Protein AF-A0A3Y7P8K8-F1 (afdb_monomer_lite)

Structure (mmCIF, N/CA/C/O backbone):
data_AF-A0A3Y7P8K8-F1
#
_entry.id   AF-A0A3Y7P8K8-F1
#
loop_
_atom_site.group_PDB
_atom_site.id
_atom_site.type_symbol
_atom_site.label_atom_id
_atom_site.label_alt_id
_atom_site.label_comp_id
_atom_site.label_asym_id
_atom_site.label_entity_id
_atom_site.label_seq_id
_atom_site.pdbx_PDB_ins_code
_atom_site.Cartn_x
_atom_site.Cartn_y
_atom_site.Cartn_z
_atom_site.occupancy
_atom_site.B_iso_or_equiv
_atom_site.auth_seq_id
_atom_site.auth_comp_id
_atom_site.auth_asym_id
_atom_site.auth_atom_id
_atom_site.pdbx_PDB_model_num
ATOM 1 N N . MET A 1 1 ? -39.905 0.437 -1.104 1.00 35.84 1 MET A N 1
ATOM 2 C CA . MET A 1 1 ? -39.024 -0.743 -1.229 1.00 35.84 1 MET A CA 1
ATOM 3 C C . MET A 1 1 ? -37.776 -0.468 -0.415 1.00 35.84 1 MET A C 1
ATOM 5 O O . MET A 1 1 ? -37.077 0.488 -0.716 1.00 35.84 1 MET A O 1
ATOM 9 N N . SER A 1 2 ? -37.581 -1.220 0.667 1.00 34.00 2 SER A N 1
ATOM 10 C CA . SER A 1 2 ? -36.381 -1.159 1.504 1.00 34.00 2 SER A CA 1
ATOM 11 C C . SER A 1 2 ? -35.256 -1.884 0.767 1.00 34.00 2 SER A C 1
ATOM 13 O O . SER A 1 2 ? -35.428 -3.044 0.401 1.00 34.00 2 SER A O 1
ATOM 15 N N . VAL A 1 3 ? -34.148 -1.201 0.485 1.00 35.56 3 VAL A N 1
ATOM 16 C CA . VAL A 1 3 ? -32.941 -1.857 -0.028 1.00 35.56 3 VAL A CA 1
ATOM 17 C C . VAL A 1 3 ? -32.238 -2.459 1.183 1.00 35.56 3 VAL A C 1
ATOM 19 O O . VAL A 1 3 ? -31.589 -1.738 1.939 1.00 35.56 3 VAL A O 1
ATOM 22 N N . GLU A 1 4 ? -32.397 -3.766 1.396 1.00 32.62 4 GLU A N 1
ATOM 23 C CA . GLU A 1 4 ? -31.585 -4.507 2.363 1.00 32.62 4 GLU A CA 1
ATOM 24 C C . GLU A 1 4 ? -30.105 -4.333 2.000 1.00 32.62 4 GLU A C 1
ATOM 26 O O . GLU A 1 4 ? -29.610 -4.882 1.012 1.00 32.62 4 GLU A O 1
ATOM 31 N N . LYS A 1 5 ? -29.374 -3.554 2.804 1.00 34.72 5 LYS A N 1
ATOM 32 C CA . LYS A 1 5 ? -27.913 -3.585 2.784 1.00 34.72 5 LYS A CA 1
ATOM 33 C C . LYS A 1 5 ? -27.489 -4.937 3.353 1.00 34.72 5 LYS A C 1
ATOM 35 O O . LYS A 1 5 ? -27.593 -5.160 4.555 1.00 34.72 5 LYS A O 1
ATOM 40 N N . LYS A 1 6 ? -27.019 -5.844 2.493 1.00 32.03 6 LYS A N 1
ATOM 41 C CA . LYS A 1 6 ? -26.318 -7.061 2.923 1.00 32.03 6 LYS A CA 1
ATOM 42 C C . LYS A 1 6 ? -25.076 -6.660 3.721 1.00 32.03 6 LYS A C 1
ATOM 44 O O . LYS A 1 6 ? -24.114 -6.158 3.145 1.00 32.03 6 LYS A O 1
ATOM 49 N N . PHE A 1 7 ? -25.104 -6.889 5.029 1.00 31.23 7 PHE A N 1
ATOM 50 C CA . PHE A 1 7 ? -23.919 -6.842 5.877 1.00 31.23 7 PHE A CA 1
ATOM 51 C C . PHE A 1 7 ? -23.192 -8.184 5.760 1.00 31.23 7 PHE A C 1
ATOM 53 O O . PHE A 1 7 ? -23.727 -9.218 6.153 1.00 31.23 7 PHE A O 1
ATOM 60 N N . ASN A 1 8 ? -21.984 -8.179 5.197 1.00 36.00 8 ASN A N 1
ATOM 61 C CA . ASN A 1 8 ? -21.101 -9.343 5.218 1.00 36.00 8 ASN A CA 1
ATOM 62 C C . ASN A 1 8 ? -20.242 -9.259 6.484 1.00 36.00 8 ASN A C 1
ATOM 64 O O . ASN A 1 8 ? -19.290 -8.485 6.530 1.00 36.00 8 ASN A O 1
ATOM 68 N N . ILE A 1 9 ? -20.595 -10.032 7.509 1.00 40.03 9 ILE A N 1
ATOM 69 C CA . ILE A 1 9 ? -19.772 -10.204 8.711 1.00 40.03 9 ILE A CA 1
ATOM 70 C C . ILE A 1 9 ? -18.678 -11.230 8.387 1.00 40.03 9 ILE A C 1
ATOM 72 O O . ILE A 1 9 ? -18.991 -12.323 7.915 1.00 40.03 9 ILE A O 1
ATOM 76 N N . ALA A 1 10 ? -17.411 -10.898 8.633 1.00 45.41 10 ALA A N 1
ATOM 77 C CA . ALA A 1 10 ? -16.290 -11.832 8.526 1.00 45.41 10 ALA A CA 1
ATOM 78 C C . ALA A 1 10 ? -15.511 -11.867 9.854 1.00 45.41 10 ALA A C 1
ATOM 80 O O . ALA A 1 10 ? -15.383 -10.822 10.493 1.00 45.41 10 ALA A O 1
ATOM 81 N N . PRO A 1 11 ? -15.005 -13.036 10.291 1.00 46.56 11 PRO A N 1
ATOM 82 C CA . PRO A 1 11 ? -14.298 -13.156 11.562 1.00 46.56 11 PRO A CA 1
ATOM 83 C C . PRO A 1 11 ? -12.974 -12.381 11.536 1.00 46.56 11 PRO A C 1
ATOM 85 O O . PRO A 1 11 ? -12.251 -12.380 10.536 1.00 46.56 11 PRO A O 1
ATOM 88 N N . VAL A 1 12 ? -12.663 -11.727 12.651 1.00 55.62 12 VAL A N 1
ATOM 89 C CA . VAL A 1 12 ? -11.457 -10.920 12.862 1.00 55.62 12 VAL A CA 1
ATOM 90 C C . VAL A 1 12 ? -10.555 -11.646 13.855 1.00 55.62 12 VAL A C 1
ATOM 92 O O . VAL A 1 12 ? -11.066 -12.201 14.822 1.00 55.62 12 VAL A O 1
ATOM 95 N N . ASN A 1 13 ? -9.234 -11.629 13.657 1.00 58.94 13 ASN A N 1
ATOM 96 C CA . ASN A 1 13 ? -8.298 -12.144 14.656 1.00 58.94 13 ASN A CA 1
ATOM 97 C C . ASN A 1 13 ? -7.785 -10.984 15.516 1.00 58.94 13 ASN A C 1
ATOM 99 O O . ASN A 1 13 ? -7.224 -10.024 14.989 1.00 58.94 13 ASN A O 1
ATOM 103 N N . ILE A 1 14 ? -7.958 -11.068 16.834 1.00 58.03 14 ILE A N 1
ATOM 104 C CA . ILE A 1 14 ? -7.452 -10.066 17.781 1.00 58.03 14 ILE A CA 1
ATOM 105 C C . ILE A 1 14 ? -6.253 -10.666 18.513 1.00 58.03 14 ILE A C 1
ATOM 107 O O . ILE A 1 14 ? -6.394 -11.593 19.309 1.00 58.03 14 ILE A O 1
ATOM 111 N N . ASP A 1 15 ? -5.070 -10.132 18.228 1.00 60.09 15 ASP A N 1
ATOM 112 C CA . ASP A 1 15 ? -3.819 -10.479 18.891 1.00 60.09 15 ASP A CA 1
ATOM 113 C C . ASP A 1 15 ? -3.698 -9.664 20.185 1.00 60.09 15 ASP A C 1
ATOM 115 O O . ASP A 1 15 ? -3.363 -8.473 20.180 1.00 60.09 15 ASP A O 1
ATOM 119 N N . ILE A 1 16 ? -4.027 -10.320 21.298 1.00 63.06 16 ILE A N 1
ATOM 120 C CA . ILE A 1 16 ? -4.034 -9.723 22.637 1.00 63.06 16 ILE A CA 1
ATOM 121 C C . ILE A 1 16 ? -2.610 -9.386 23.093 1.00 63.06 16 ILE A C 1
ATOM 123 O O . ILE A 1 16 ? -2.405 -8.344 23.714 1.00 63.06 16 ILE A O 1
ATOM 127 N N . GLU A 1 17 ? -1.628 -10.236 22.781 1.00 64.31 17 GLU A N 1
ATOM 128 C CA . GLU A 1 17 ? -0.246 -10.068 23.244 1.00 64.31 17 GLU A CA 1
ATOM 129 C C . GLU A 1 17 ? 0.419 -8.862 22.578 1.00 64.31 17 GLU A C 1
ATOM 131 O O . GLU A 1 17 ? 1.045 -8.043 23.251 1.00 64.31 17 GLU A O 1
ATOM 136 N N . ASN A 1 18 ? 0.227 -8.710 21.265 1.00 58.00 18 ASN A N 1
ATOM 137 C CA . ASN A 1 18 ? 0.834 -7.627 20.491 1.00 58.00 18 ASN A CA 1
ATOM 138 C C . ASN A 1 18 ? -0.057 -6.385 20.357 1.00 58.00 18 ASN A C 1
ATOM 140 O O . ASN A 1 18 ? 0.344 -5.430 19.688 1.00 58.00 18 ASN A O 1
ATOM 144 N N . LYS A 1 19 ? -1.253 -6.391 20.965 1.00 62.44 19 LYS A N 1
ATOM 145 C CA . LYS A 1 19 ? -2.276 -5.337 20.848 1.00 62.44 19 LYS A CA 1
ATOM 146 C C . LYS A 1 19 ? -2.568 -4.958 19.395 1.00 62.44 19 LYS A C 1
ATOM 148 O O . LYS A 1 19 ? -2.539 -3.786 19.021 1.00 62.44 19 LYS A O 1
ATOM 153 N N . LYS A 1 20 ? -2.814 -5.957 18.551 1.00 61.41 20 LYS A N 1
ATOM 154 C CA . LYS A 1 20 ? -3.082 -5.763 17.121 1.00 61.41 20 LYS A CA 1
ATOM 155 C C . LYS A 1 20 ? -4.338 -6.498 16.708 1.00 61.41 20 LYS A C 1
ATOM 157 O O . LYS A 1 20 ? -4.704 -7.516 17.283 1.00 61.41 20 LYS A O 1
ATOM 162 N N . VAL A 1 21 ? -4.977 -5.991 15.666 1.00 59.06 21 VAL A N 1
ATOM 163 C CA . VAL A 1 21 ? -6.082 -6.681 15.018 1.00 59.06 21 VAL A CA 1
ATOM 164 C C . VAL A 1 21 ? -5.645 -7.049 13.613 1.00 59.06 21 VAL A C 1
ATOM 166 O O . VAL A 1 21 ? -5.148 -6.202 12.877 1.00 59.06 21 VAL A O 1
ATOM 169 N N . LEU A 1 22 ? -5.794 -8.322 13.266 1.00 59.41 22 LEU A N 1
ATOM 170 C CA . LEU A 1 22 ? -5.356 -8.885 12.001 1.00 59.41 22 LEU A CA 1
ATOM 171 C C . LEU A 1 22 ? -6.570 -9.416 11.226 1.00 59.41 22 LEU A C 1
ATOM 173 O O . LEU A 1 22 ? -7.447 -10.069 11.807 1.00 59.41 22 LEU A O 1
ATOM 177 N N . PRO A 1 23 ? -6.643 -9.179 9.908 1.00 55.72 23 PRO A N 1
ATOM 178 C CA . PRO A 1 23 ? -7.668 -9.799 9.080 1.00 55.72 23 PRO A CA 1
ATOM 179 C C . PRO A 1 23 ? -7.503 -11.331 9.084 1.00 55.72 23 PRO A C 1
ATOM 181 O O . PRO A 1 23 ? -6.400 -11.854 8.925 1.00 55.72 23 PRO A O 1
ATOM 184 N N . SER A 1 24 ? -8.600 -12.078 9.267 1.00 52.41 24 SER A N 1
ATOM 185 C CA . SER A 1 24 ? -8.561 -13.545 9.195 1.00 52.41 24 SER A CA 1
ATOM 186 C C . SER A 1 24 ? -8.456 -14.019 7.740 1.00 52.41 24 SER A C 1
ATOM 188 O O . SER A 1 24 ? -9.292 -13.681 6.894 1.00 52.41 24 SER A O 1
ATOM 190 N N . PHE A 1 25 ? -7.430 -14.834 7.463 1.00 39.75 25 PHE A N 1
ATOM 191 C CA . PHE A 1 25 ? -7.035 -15.322 6.131 1.00 39.75 25 PHE A CA 1
ATOM 192 C C . PHE A 1 25 ? -8.106 -16.146 5.395 1.00 39.75 25 PHE A C 1
ATOM 194 O O . PHE A 1 25 ? -8.023 -16.300 4.180 1.00 39.75 25 PHE A O 1
ATOM 201 N N . TRP A 1 26 ? -9.099 -16.701 6.097 1.00 34.31 26 TRP A N 1
ATOM 202 C CA . TRP A 1 26 ? -9.955 -17.744 5.520 1.00 34.31 26 TRP A CA 1
ATOM 203 C C . TRP A 1 26 ? -11.145 -17.221 4.700 1.00 34.31 26 TRP A C 1
ATOM 205 O O . TRP A 1 26 ? -11.687 -17.982 3.903 1.00 34.31 26 TRP A O 1
ATOM 215 N N . LEU A 1 27 ? -11.551 -15.948 4.838 1.00 33.94 27 LEU A N 1
ATOM 216 C CA . LEU A 1 27 ? -12.763 -15.424 4.173 1.00 33.94 27 LEU A CA 1
ATOM 217 C C . LEU A 1 27 ? -12.721 -13.939 3.745 1.00 33.94 27 LEU A C 1
ATOM 219 O O . LEU A 1 27 ? -13.737 -13.419 3.283 1.00 33.94 27 LEU A O 1
ATOM 223 N N . THR A 1 28 ? -11.595 -13.223 3.861 1.00 40.09 2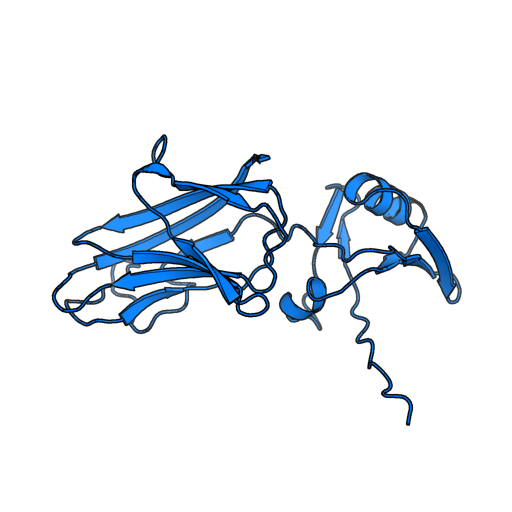8 THR A N 1
ATOM 224 C CA . THR A 1 28 ? -11.576 -11.763 3.634 1.00 40.09 28 THR A CA 1
ATOM 225 C C . THR A 1 28 ? -10.761 -11.333 2.411 1.00 40.09 28 THR A C 1
ATOM 227 O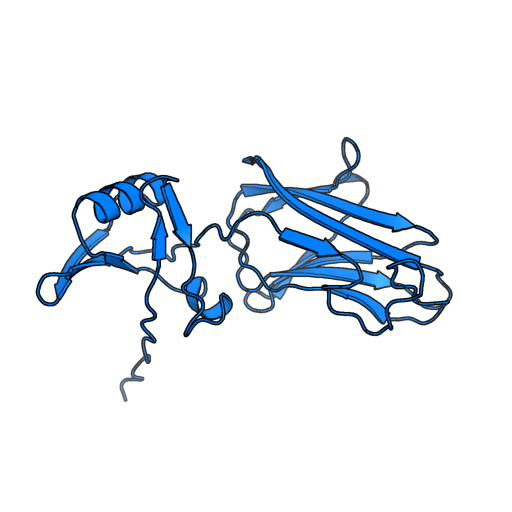 O . THR A 1 28 ? -9.575 -11.613 2.284 1.00 40.09 28 THR A O 1
ATOM 230 N N . LYS A 1 29 ? -11.377 -10.540 1.522 1.00 43.06 29 LYS A N 1
ATOM 231 C CA . LYS A 1 29 ? -10.619 -9.488 0.831 1.00 43.06 29 LYS A CA 1
ATOM 232 C C . LYS A 1 29 ? -10.488 -8.345 1.835 1.00 43.06 29 LYS A C 1
ATOM 234 O O . LYS A 1 29 ? -11.514 -7.834 2.279 1.00 43.06 29 LYS A O 1
ATOM 239 N N . ILE A 1 30 ? -9.267 -7.923 2.160 1.00 47.28 30 ILE A N 1
ATOM 240 C CA . ILE A 1 30 ? -8.963 -6.787 3.059 1.00 47.28 30 ILE A CA 1
ATOM 241 C C . ILE A 1 30 ? -9.780 -5.528 2.695 1.00 47.28 30 ILE A C 1
ATOM 243 O O . ILE A 1 30 ? -10.171 -4.751 3.562 1.00 47.28 30 ILE A O 1
ATOM 247 N N . SER A 1 31 ? -10.132 -5.357 1.414 1.00 46.31 31 SER A N 1
ATOM 248 C CA . SER A 1 31 ? -11.018 -4.287 0.938 1.00 46.31 31 SER A CA 1
ATOM 249 C C . SER A 1 31 ? -12.406 -4.277 1.584 1.00 46.31 31 SER A C 1
ATOM 251 O O . SER A 1 31 ? -12.974 -3.207 1.741 1.00 46.31 31 SER A O 1
ATOM 253 N N . TYR A 1 32 ? -12.974 -5.431 1.946 1.00 43.56 32 TYR A N 1
ATOM 254 C CA . TYR A 1 32 ? -14.262 -5.494 2.648 1.00 43.56 32 TYR A CA 1
ATOM 255 C C . TYR A 1 32 ? -14.129 -5.146 4.127 1.00 43.56 32 TYR A C 1
ATOM 257 O O . TYR A 1 32 ? -15.080 -4.656 4.722 1.00 43.56 32 TYR A O 1
ATOM 265 N N . PHE A 1 33 ? -12.938 -5.352 4.691 1.00 51.59 33 PHE A N 1
ATOM 266 C CA . PHE A 1 33 ? -12.647 -5.070 6.086 1.00 51.59 33 PHE A CA 1
ATOM 267 C C . PHE A 1 33 ? -12.675 -3.569 6.385 1.00 51.59 33 PHE A C 1
ATOM 269 O O . PHE A 1 33 ? -13.172 -3.149 7.414 1.00 51.59 33 PHE A O 1
ATOM 276 N N . ASN A 1 34 ? -12.174 -2.746 5.471 1.00 52.03 34 ASN A N 1
ATOM 277 C CA . ASN A 1 34 ? -12.037 -1.306 5.700 1.00 52.03 34 ASN A CA 1
ATOM 278 C C . ASN A 1 34 ? -13.032 -0.460 4.892 1.00 52.03 34 ASN A C 1
ATOM 280 O O . ASN A 1 34 ? -12.993 0.767 4.922 1.00 52.03 34 ASN A O 1
ATOM 284 N N . ASN A 1 35 ? -13.938 -1.096 4.146 1.00 54.41 35 ASN A N 1
ATOM 285 C CA . ASN A 1 35 ? -14.981 -0.392 3.407 1.00 54.41 35 ASN A CA 1
ATOM 286 C C . ASN A 1 35 ? -16.278 -0.356 4.221 1.00 54.41 35 ASN A C 1
ATOM 288 O O . ASN A 1 35 ? -17.207 -1.123 3.975 1.00 54.41 35 ASN A O 1
ATOM 292 N N . GLY A 1 36 ? -16.314 0.537 5.211 1.00 54.69 36 GLY A N 1
ATOM 293 C CA . GLY A 1 36 ? -17.503 0.770 6.029 1.00 54.69 36 GLY A CA 1
ATOM 294 C C . GLY A 1 36 ? -17.701 -0.219 7.174 1.00 54.69 36 GLY A C 1
ATOM 295 O O . GLY A 1 36 ? -18.799 -0.262 7.727 1.00 54.69 36 GLY A O 1
ATOM 296 N N . ASN A 1 37 ? -16.678 -0.999 7.546 1.00 66.31 37 ASN A N 1
ATOM 297 C CA . ASN A 1 37 ? -16.747 -1.736 8.799 1.00 66.31 37 ASN A CA 1
ATOM 298 C C . ASN A 1 37 ? -16.769 -0.743 9.956 1.00 66.31 37 ASN A C 1
ATOM 300 O O . ASN A 1 37 ? -15.915 0.133 10.051 1.00 66.31 37 ASN A O 1
ATOM 304 N N . ASN A 1 38 ? -17.749 -0.885 10.828 1.00 72.00 38 ASN A N 1
ATOM 305 C CA . ASN A 1 38 ? -17.930 -0.037 11.992 1.00 72.00 38 ASN A CA 1
ATOM 306 C C . ASN A 1 38 ? -18.220 -0.870 13.240 1.00 72.00 38 ASN A C 1
ATOM 308 O O . ASN A 1 38 ? -18.714 -0.333 14.228 1.00 72.00 38 ASN A O 1
ATOM 312 N N . PHE A 1 39 ? -17.964 -2.179 13.201 1.00 76.00 39 PHE A N 1
ATOM 313 C CA . PHE A 1 39 ? -18.166 -3.027 14.359 1.00 76.00 39 PHE A CA 1
ATOM 314 C C . PHE A 1 39 ? -17.082 -4.095 14.509 1.00 76.00 39 PHE A C 1
ATOM 316 O O . PHE A 1 39 ? -16.401 -4.478 13.557 1.00 76.00 39 PHE A O 1
ATOM 323 N N . PHE A 1 40 ? -16.946 -4.584 15.737 1.00 75.50 40 PHE A N 1
ATOM 324 C CA . PHE A 1 40 ? -16.127 -5.737 16.089 1.00 75.50 40 PHE A CA 1
ATOM 325 C C . PHE A 1 40 ? -16.981 -6.745 16.833 1.00 75.50 40 PHE A C 1
ATOM 327 O O . PHE A 1 40 ? -17.753 -6.363 17.707 1.00 75.50 40 PHE A O 1
ATOM 334 N N . ILE A 1 41 ? -16.811 -8.023 16.516 1.00 77.62 41 ILE A N 1
ATOM 335 C CA . ILE A 1 41 ? -17.296 -9.120 17.353 1.00 77.62 41 ILE A CA 1
ATOM 336 C C . ILE A 1 41 ? -16.084 -9.611 18.134 1.00 77.62 41 ILE A C 1
ATOM 338 O O . ILE A 1 41 ? -15.055 -9.904 17.526 1.00 77.62 41 ILE A O 1
ATOM 342 N N . VAL A 1 42 ? -16.187 -9.633 19.459 1.00 74.06 42 VAL A N 1
ATOM 343 C CA . VAL A 1 42 ? -15.099 -10.043 20.353 1.00 74.06 42 VAL A CA 1
ATOM 344 C C . VAL A 1 42 ? -15.521 -11.252 21.183 1.00 74.06 42 VAL A C 1
ATOM 346 O O . VAL A 1 42 ? -16.708 -11.464 21.424 1.00 74.06 42 VAL A O 1
ATOM 349 N N . ASP A 1 43 ? -14.549 -12.036 21.637 1.00 69.06 43 ASP A N 1
ATOM 350 C CA . ASP A 1 43 ? -14.785 -13.270 22.394 1.00 69.06 43 ASP A CA 1
ATOM 351 C C . ASP A 1 43 ? -14.797 -13.046 23.912 1.00 69.06 43 ASP A C 1
ATOM 353 O O . ASP A 1 43 ? -15.323 -13.866 24.660 1.00 69.06 43 ASP A O 1
ATOM 357 N N . ASN A 1 44 ? -14.165 -11.972 24.400 1.00 74.06 44 ASN A N 1
ATOM 358 C CA . ASN A 1 44 ? -14.018 -11.706 25.832 1.00 74.06 44 ASN A CA 1
ATOM 359 C C . ASN A 1 44 ? -13.665 -10.238 26.149 1.00 74.06 44 ASN A C 1
ATOM 361 O O . ASN A 1 44 ? -13.312 -9.440 25.276 1.00 74.06 44 ASN A O 1
ATOM 365 N N . ASP A 1 45 ? -13.699 -9.899 27.441 1.00 79.69 45 ASP A N 1
ATOM 366 C CA . ASP A 1 45 ? -13.385 -8.558 27.951 1.00 79.69 45 ASP A CA 1
ATOM 367 C C . ASP A 1 45 ? -11.940 -8.105 27.687 1.00 79.69 45 ASP A C 1
ATOM 369 O O . ASP A 1 45 ? -11.672 -6.902 27.656 1.00 79.69 45 ASP A O 1
ATOM 373 N N . GLN A 1 46 ? -10.986 -9.026 27.511 1.00 73.06 46 GLN A N 1
ATOM 374 C CA . GLN A 1 46 ? -9.603 -8.653 27.195 1.00 73.06 46 GLN A CA 1
ATOM 375 C C . GLN A 1 46 ? -9.504 -8.128 25.763 1.00 73.06 46 GLN A C 1
ATOM 377 O O . GLN A 1 46 ? -8.955 -7.049 25.550 1.00 73.06 46 GLN A O 1
ATOM 382 N N . GLN A 1 47 ? -10.104 -8.831 24.799 1.00 72.00 47 GLN A N 1
ATOM 383 C CA . GLN A 1 47 ? -10.191 -8.358 23.417 1.00 72.00 47 GLN A CA 1
ATOM 384 C C . GLN A 1 47 ? -10.957 -7.035 23.327 1.00 72.00 47 GLN A C 1
ATOM 386 O O . GLN A 1 47 ? -10.504 -6.113 22.652 1.00 72.00 47 GLN A O 1
ATOM 391 N N . LYS A 1 48 ? -12.065 -6.892 24.069 1.00 81.62 48 LYS A N 1
ATOM 392 C CA . LYS A 1 48 ? -12.800 -5.623 24.162 1.00 81.62 48 LYS A CA 1
ATOM 393 C C . LYS A 1 48 ? -11.898 -4.464 24.588 1.00 81.62 48 LYS A C 1
ATOM 395 O O . LYS A 1 48 ? -11.894 -3.431 23.929 1.00 81.62 48 LYS A O 1
ATOM 400 N N . LYS A 1 49 ? -11.112 -4.638 25.657 1.00 79.94 49 LYS A N 1
ATOM 401 C CA . LYS A 1 49 ? -10.178 -3.606 26.138 1.00 79.94 49 LYS A CA 1
ATOM 402 C C . LYS A 1 49 ? -9.135 -3.233 25.086 1.00 79.94 49 LYS A C 1
ATOM 404 O O . LYS A 1 49 ? -8.842 -2.054 24.943 1.00 79.94 49 LYS A O 1
ATOM 409 N N . VAL A 1 50 ? -8.611 -4.207 24.337 1.00 73.25 50 VAL A N 1
ATOM 410 C CA . VAL A 1 50 ? -7.667 -3.947 23.236 1.00 73.25 50 VAL A CA 1
ATOM 411 C C . VAL A 1 50 ? -8.329 -3.118 22.131 1.00 73.25 50 VAL A C 1
ATOM 413 O O . VAL A 1 50 ? -7.757 -2.128 21.689 1.00 73.25 50 VAL A O 1
ATOM 416 N N . ILE A 1 51 ? -9.551 -3.468 21.718 1.00 74.75 51 ILE A N 1
ATOM 417 C CA . ILE A 1 51 ? -10.307 -2.701 20.715 1.00 74.75 51 ILE A CA 1
ATOM 418 C C . ILE A 1 51 ? -10.596 -1.274 21.203 1.00 74.75 51 ILE A C 1
ATOM 420 O O . ILE A 1 51 ? -10.400 -0.322 20.450 1.00 74.75 51 ILE A O 1
ATOM 424 N N . GLU A 1 52 ? -10.993 -1.105 22.466 1.00 81.81 52 GLU A N 1
ATOM 425 C CA . GLU A 1 52 ? -11.226 0.214 23.067 1.00 81.81 52 GLU A CA 1
ATOM 426 C C . GLU A 1 52 ? -9.945 1.054 23.183 1.00 81.81 52 GLU A C 1
ATOM 428 O O . GLU A 1 52 ? -9.991 2.271 23.007 1.00 81.81 52 GLU A O 1
ATOM 433 N N . GLU A 1 53 ? -8.800 0.421 23.456 1.00 76.62 53 GLU A N 1
ATOM 434 C CA . GLU A 1 53 ? -7.492 1.083 23.504 1.00 76.62 53 GLU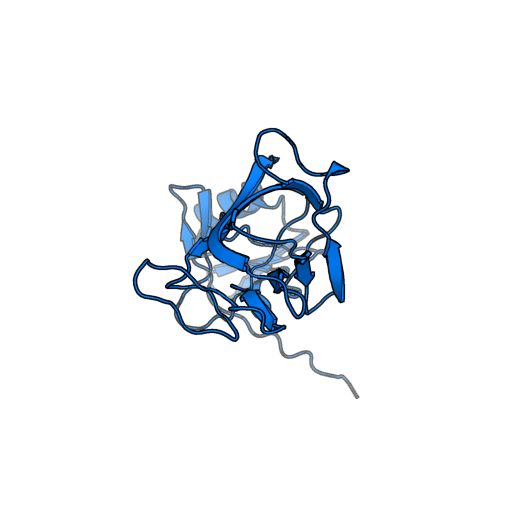 A CA 1
ATOM 435 C C . GLU A 1 53 ? -7.045 1.550 22.110 1.00 76.62 53 GLU A C 1
ATOM 437 O O . GLU A 1 53 ? -6.511 2.649 21.974 1.00 76.62 53 GLU A O 1
ATOM 442 N N . LEU A 1 54 ? -7.298 0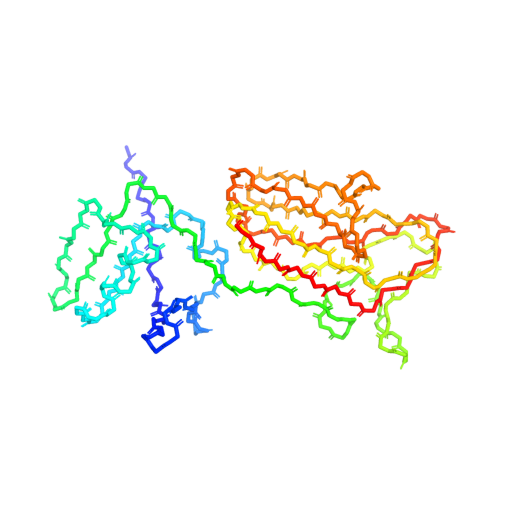.748 21.070 1.00 67.38 54 LEU A N 1
ATOM 443 C CA . LEU A 1 54 ? -6.892 1.049 19.694 1.00 67.38 54 LEU A CA 1
ATOM 444 C C . LEU A 1 54 ? -7.822 2.038 18.982 1.00 67.38 54 LEU A C 1
ATOM 446 O O . LEU A 1 54 ? -7.354 2.887 18.225 1.00 67.38 54 LEU A O 1
ATOM 450 N N . TYR A 1 55 ? -9.133 1.922 19.197 1.00 73.81 55 TYR A N 1
ATOM 451 C CA . 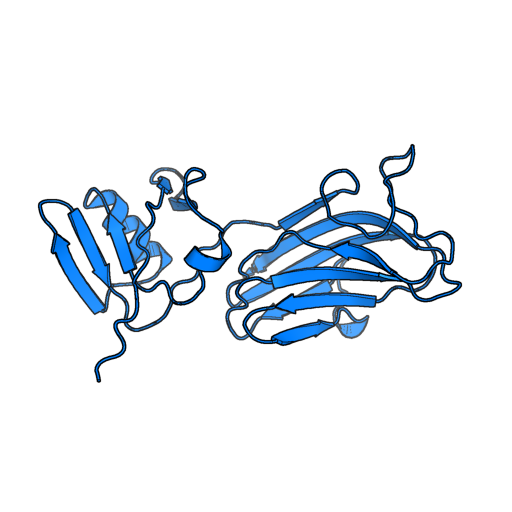TYR A 1 55 ? -10.145 2.614 18.390 1.00 73.81 55 TYR A CA 1
ATOM 452 C C . TYR A 1 55 ? -11.093 3.495 19.206 1.00 73.81 55 TYR A C 1
ATOM 454 O O . TYR A 1 55 ? -12.011 4.099 18.651 1.00 73.81 55 TYR A O 1
ATOM 462 N N . GLY A 1 56 ? -10.860 3.613 20.513 1.00 80.19 56 GLY A N 1
ATOM 463 C CA . GLY A 1 56 ? -11.713 4.366 21.421 1.00 80.19 56 GLY A CA 1
ATOM 464 C C . GLY A 1 56 ? -12.950 3.583 21.856 1.00 80.19 56 GLY A C 1
ATOM 465 O O . GLY A 1 56 ? -13.198 2.450 21.434 1.00 80.19 56 GLY A O 1
ATOM 466 N N . LYS A 1 57 ? -13.746 4.198 22.735 1.00 87.56 57 LYS A N 1
ATOM 467 C CA . LYS A 1 57 ? -14.962 3.569 23.257 1.00 87.56 57 LYS A CA 1
ATOM 468 C C . LYS A 1 57 ? -16.017 3.428 22.154 1.00 87.56 57 LYS A C 1
ATOM 470 O O . LYS A 1 57 ? -16.256 4.409 21.449 1.00 87.56 57 LYS A O 1
ATOM 475 N N . PRO A 1 58 ? -16.667 2.259 22.022 1.00 84.75 58 PRO A N 1
ATOM 476 C CA . PRO A 1 58 ? -17.775 2.102 21.093 1.00 84.75 58 PRO A CA 1
ATOM 477 C C . PRO A 1 58 ? -18.955 2.980 21.512 1.00 84.75 58 PRO A C 1
ATOM 479 O O . PRO A 1 58 ? -19.198 3.185 22.703 1.00 84.75 58 PRO A O 1
ATOM 482 N N . GLU A 1 59 ? -19.717 3.446 20.524 1.00 88.81 59 GLU A N 1
ATOM 483 C CA . GLU A 1 59 ? -20.975 4.169 20.752 1.00 88.81 59 GLU A CA 1
ATOM 484 C C . GLU A 1 59 ? -21.987 3.249 21.436 1.00 88.81 59 GLU A C 1
ATOM 486 O O . GLU A 1 59 ? -22.768 3.657 22.296 1.00 88.81 59 GLU A O 1
ATOM 491 N N . LEU A 1 60 ? -21.962 1.973 21.045 1.00 87.06 60 LEU A N 1
ATOM 492 C CA . LEU A 1 60 ? -22.885 0.992 21.559 1.00 87.06 60 LEU A CA 1
ATOM 493 C C . LEU A 1 60 ? -22.277 -0.410 21.585 1.00 87.06 60 LEU A C 1
ATOM 495 O O . LEU A 1 60 ? -21.455 -0.772 20.750 1.00 87.06 60 LEU A O 1
ATOM 499 N N . THR A 1 61 ? -22.679 -1.215 22.564 1.00 85.06 61 THR A N 1
ATOM 500 C CA . THR A 1 61 ? -22.307 -2.629 22.660 1.00 85.06 61 THR A CA 1
ATOM 501 C C . THR A 1 61 ? -23.573 -3.472 22.716 1.00 85.06 61 THR A C 1
ATOM 503 O O . THR A 1 61 ? -24.378 -3.306 23.632 1.00 85.06 61 THR A O 1
ATOM 506 N N . TYR A 1 62 ? -23.747 -4.368 21.746 1.00 80.75 62 TYR A N 1
ATOM 507 C CA . TYR A 1 62 ? -24.783 -5.402 21.775 1.00 80.75 62 TYR A CA 1
ATOM 508 C C . TYR A 1 62 ? -24.182 -6.731 22.224 1.00 80.75 62 TYR A C 1
ATOM 510 O O . TYR A 1 62 ? -22.987 -6.954 22.071 1.00 80.75 62 TYR A O 1
ATOM 518 N N . MET A 1 63 ? -25.019 -7.635 22.721 1.00 76.00 63 MET A N 1
ATOM 519 C CA . MET A 1 63 ? -24.649 -9.034 22.926 1.00 76.00 63 MET A CA 1
ATOM 520 C C . MET A 1 63 ? -25.405 -9.883 21.912 1.00 76.00 63 MET A C 1
ATOM 522 O O . MET A 1 63 ? -26.628 -9.774 21.807 1.00 76.00 63 MET A O 1
ATOM 526 N N . VAL A 1 64 ? -24.690 -10.724 21.171 1.00 69.31 64 VAL A N 1
ATOM 527 C CA . VAL A 1 64 ? -25.296 -11.798 20.378 1.00 69.31 64 VAL A CA 1
ATOM 528 C C . VAL A 1 64 ? -24.794 -13.105 20.966 1.00 69.31 64 VAL A C 1
ATOM 530 O O . VAL A 1 64 ? -23.614 -13.426 20.854 1.00 69.31 64 VAL A O 1
ATOM 533 N N . TRP A 1 65 ? -25.698 -13.813 21.649 1.00 75.31 65 TRP A N 1
ATOM 534 C CA . TRP A 1 65 ? -25.334 -14.866 22.603 1.00 75.31 65 TRP A CA 1
ATOM 535 C C . TRP A 1 65 ? -24.308 -14.342 23.619 1.00 75.31 65 TRP A C 1
ATOM 537 O O . TRP A 1 65 ? -24.563 -13.316 24.250 1.00 75.31 65 TRP A O 1
ATOM 547 N N . ASP A 1 66 ? -23.163 -15.008 23.745 1.00 73.69 66 ASP A N 1
ATOM 548 C CA . ASP A 1 66 ? -22.116 -14.670 24.710 1.00 73.69 66 ASP A CA 1
ATOM 549 C C . ASP A 1 66 ? -21.023 -13.765 24.114 1.00 73.69 66 ASP A C 1
ATOM 551 O O . ASP A 1 66 ? -20.070 -13.411 24.805 1.00 73.69 66 ASP A O 1
ATOM 555 N N . SER A 1 67 ? -21.161 -13.352 22.849 1.00 68.25 67 SER A N 1
ATOM 556 C CA . SER A 1 67 ? -20.181 -12.515 22.153 1.00 68.25 67 SER A CA 1
ATOM 557 C C . SER A 1 67 ? -20.611 -11.042 22.138 1.00 68.25 67 SER A C 1
ATOM 559 O O . SER A 1 67 ? -21.661 -10.711 21.566 1.00 68.25 67 SER A O 1
ATOM 561 N N . PRO A 1 68 ? -19.812 -10.124 22.717 1.00 73.62 68 PRO A N 1
ATOM 562 C CA . PRO A 1 68 ? -20.032 -8.695 22.562 1.00 73.62 68 PRO A CA 1
ATOM 563 C C . PRO A 1 68 ? -19.774 -8.234 21.126 1.00 73.62 68 PRO A C 1
ATOM 565 O O . PRO A 1 68 ? -18.747 -8.542 20.519 1.00 73.62 68 PRO A O 1
ATOM 568 N N . ILE A 1 69 ? -20.694 -7.426 20.609 1.00 80.69 69 ILE A N 1
ATOM 569 C CA . ILE A 1 69 ? -20.563 -6.695 19.353 1.00 80.69 69 ILE A CA 1
ATOM 570 C C . ILE A 1 69 ? -20.401 -5.212 19.678 1.00 80.69 69 ILE A C 1
ATOM 572 O O . ILE A 1 69 ? -21.345 -4.557 20.124 1.00 80.69 69 ILE A O 1
ATOM 576 N N . LEU A 1 70 ? -19.201 -4.685 19.458 1.00 83.69 70 LEU A N 1
ATOM 577 C CA . LEU A 1 70 ? -18.837 -3.286 19.678 1.00 83.69 70 LEU A CA 1
ATOM 578 C C . LEU A 1 70 ? -19.145 -2.505 18.402 1.00 83.69 70 LEU A C 1
ATOM 580 O O . LEU A 1 70 ? -18.592 -2.838 17.361 1.00 83.69 70 LEU A O 1
ATOM 584 N N . VAL A 1 71 ? -20.009 -1.494 18.462 1.00 81.31 71 VAL A N 1
ATOM 585 C CA . VAL A 1 71 ? -20.467 -0.717 17.301 1.00 81.31 71 VAL A CA 1
ATOM 586 C C . VAL A 1 71 ? -20.042 0.740 17.433 1.00 81.31 71 VAL A C 1
ATOM 588 O O . VAL A 1 71 ? -20.199 1.367 18.481 1.00 81.31 71 VAL A O 1
ATOM 591 N N . TYR A 1 72 ? -19.543 1.286 16.333 1.00 78.25 72 TYR A N 1
ATOM 592 C CA . TYR A 1 72 ? -19.048 2.645 16.206 1.00 78.25 72 TYR A CA 1
ATOM 593 C C . TYR A 1 72 ? -19.900 3.431 15.210 1.00 78.25 72 TYR A C 1
ATOM 595 O O . TYR A 1 72 ? -20.415 2.902 14.220 1.00 78.25 72 TYR A O 1
ATOM 603 N N . SER A 1 73 ? -20.058 4.723 15.481 1.00 75.19 73 SER A N 1
ATOM 604 C CA . SER A 1 73 ? -20.799 5.656 14.624 1.00 75.19 73 SER A CA 1
ATOM 605 C C . SER A 1 73 ? -20.028 6.045 13.357 1.00 75.19 73 SER A C 1
ATOM 607 O O . SER A 1 73 ? -20.608 6.598 12.423 1.00 75.19 73 SER A O 1
ATOM 609 N N . HIS A 1 74 ? -18.736 5.721 13.304 1.00 67.94 74 HIS A N 1
ATOM 610 C CA . HIS A 1 74 ? -17.856 5.926 12.164 1.00 67.94 74 HIS A CA 1
ATOM 611 C C . HIS A 1 74 ? -17.209 4.609 11.726 1.00 67.94 74 HIS A C 1
ATOM 613 O O . HIS A 1 74 ? -17.112 3.653 12.498 1.00 67.94 74 HIS A O 1
ATOM 619 N N . SER A 1 75 ? -16.732 4.572 10.483 1.00 67.06 75 SER A N 1
ATOM 620 C CA . SER A 1 75 ? -15.923 3.459 9.988 1.00 67.06 75 SER A CA 1
ATOM 621 C C . SER A 1 75 ? -14.631 3.330 10.797 1.00 67.06 75 SER A C 1
ATOM 623 O O . SER A 1 75 ? -14.040 4.338 11.194 1.00 67.06 75 SER A O 1
ATOM 625 N N . ILE A 1 76 ? -14.190 2.096 11.021 1.00 65.12 76 ILE A N 1
ATOM 626 C CA . ILE A 1 76 ? -12.912 1.780 11.648 1.00 65.12 76 ILE A CA 1
ATOM 627 C C . ILE A 1 76 ? -12.002 1.132 10.626 1.00 65.12 76 ILE A C 1
ATOM 629 O O . ILE A 1 76 ? -12.315 0.086 10.057 1.00 65.12 76 ILE A O 1
ATOM 633 N N . ASN A 1 77 ? -10.839 1.749 10.462 1.00 65.00 77 ASN A N 1
ATOM 634 C CA . ASN A 1 77 ? -9.767 1.206 9.662 1.00 65.00 77 ASN A CA 1
ATOM 635 C C . ASN A 1 77 ? -8.793 0.427 10.525 1.00 65.00 77 ASN A C 1
ATOM 637 O O . ASN A 1 77 ? -8.174 0.965 11.445 1.00 65.00 77 ASN A O 1
ATOM 641 N N . ILE A 1 78 ? -8.613 -0.838 10.176 1.00 64.62 78 ILE A N 1
ATOM 642 C CA . ILE A 1 78 ? -7.582 -1.655 10.789 1.00 64.62 78 ILE A CA 1
ATOM 643 C C . ILE A 1 78 ? -6.255 -1.365 10.116 1.00 64.62 78 ILE A C 1
ATOM 645 O O . ILE A 1 78 ? -6.108 -1.509 8.900 1.00 64.62 78 ILE A O 1
ATOM 649 N N . TYR A 1 79 ? -5.283 -0.976 10.940 1.00 60.00 79 TYR A N 1
ATOM 650 C CA . TYR A 1 79 ? -3.896 -0.906 10.529 1.00 60.00 79 TYR A CA 1
ATOM 651 C C . TYR A 1 79 ? -3.386 -2.317 10.247 1.00 60.00 79 TYR A C 1
ATOM 653 O O . TYR A 1 79 ? -3.036 -3.065 11.154 1.00 60.00 79 TYR A O 1
ATOM 661 N N . ASP A 1 80 ? -3.340 -2.673 8.971 1.00 59.19 80 ASP A N 1
ATOM 662 C CA . ASP A 1 80 ? -2.918 -3.996 8.509 1.00 59.19 80 ASP A CA 1
ATOM 663 C C . ASP A 1 80 ? -1.375 -4.106 8.397 1.00 59.19 80 ASP A C 1
ATOM 665 O O . ASP A 1 80 ? -0.830 -5.006 7.764 1.00 59.19 80 ASP A O 1
ATOM 669 N N . GLY A 1 81 ? -0.633 -3.168 9.000 1.00 65.38 81 GLY A N 1
ATOM 670 C CA . GLY A 1 81 ? 0.834 -3.134 9.011 1.00 65.38 81 GLY A CA 1
ATOM 671 C C . GLY A 1 81 ? 1.465 -2.363 7.849 1.00 65.38 81 GLY A C 1
ATOM 672 O O . GLY A 1 81 ? 0.776 -1.884 6.944 1.00 65.38 81 GLY A O 1
ATOM 673 N N . ASP A 1 82 ? 2.796 -2.307 7.850 1.00 75.81 82 ASP A N 1
ATOM 674 C CA . ASP A 1 82 ? 3.605 -1.736 6.766 1.00 75.81 82 ASP A CA 1
ATOM 675 C C . ASP A 1 82 ? 3.326 -2.457 5.432 1.00 75.81 82 ASP A C 1
ATOM 677 O O . ASP A 1 82 ? 2.870 -3.607 5.407 1.00 75.81 82 ASP A O 1
ATOM 681 N N . ILE A 1 83 ? 3.553 -1.781 4.304 1.00 84.31 83 ILE A N 1
ATOM 682 C CA . ILE A 1 83 ? 3.500 -2.412 2.977 1.00 84.31 83 ILE A CA 1
ATOM 683 C C . ILE A 1 83 ? 4.917 -2.622 2.491 1.00 84.31 83 ILE A C 1
ATOM 685 O O . ILE A 1 83 ? 5.664 -1.660 2.342 1.00 84.31 83 ILE A O 1
ATOM 689 N N . GLU A 1 84 ? 5.253 -3.859 2.166 1.00 88.25 84 GLU A N 1
ATOM 690 C CA . GLU A 1 84 ? 6.489 -4.193 1.475 1.00 88.25 84 GLU A CA 1
ATOM 691 C C . GLU A 1 84 ? 6.157 -4.820 0.128 1.00 88.25 84 GLU A C 1
ATOM 693 O O . GLU A 1 84 ? 5.239 -5.635 0.007 1.00 88.25 84 GLU A O 1
ATOM 698 N N . GLY A 1 85 ? 6.910 -4.425 -0.891 1.00 87.44 85 GLY A N 1
ATOM 699 C CA . GLY A 1 85 ? 6.834 -5.009 -2.218 1.00 87.44 85 GLY A CA 1
ATOM 700 C C . GLY A 1 85 ? 8.230 -5.274 -2.738 1.00 87.44 85 GLY A C 1
ATOM 701 O O . GLY A 1 85 ? 9.112 -4.430 -2.612 1.00 87.44 85 GLY A O 1
ATOM 702 N N . SER A 1 86 ? 8.427 -6.440 -3.338 1.00 91.50 86 SER A N 1
ATOM 703 C CA . SER A 1 86 ? 9.631 -6.785 -4.091 1.00 91.50 86 SER A CA 1
ATOM 704 C C . SER A 1 86 ? 9.241 -7.285 -5.475 1.00 91.50 86 SER A C 1
ATOM 706 O O . SER A 1 86 ? 8.110 -7.737 -5.668 1.00 91.50 86 SER A O 1
ATOM 708 N N . ALA A 1 87 ? 10.163 -7.209 -6.432 1.00 91.12 87 ALA A N 1
ATOM 709 C CA . ALA A 1 87 ? 9.947 -7.617 -7.819 1.00 91.12 87 ALA A CA 1
ATOM 710 C C . ALA A 1 87 ? 9.267 -8.995 -7.962 1.00 91.12 87 ALA A C 1
ATOM 712 O O . ALA A 1 87 ? 8.335 -9.138 -8.742 1.00 91.12 87 ALA A O 1
ATOM 713 N N . ASN A 1 88 ? 9.648 -9.985 -7.151 1.00 85.50 88 ASN A N 1
ATOM 714 C CA . ASN A 1 88 ? 9.055 -11.329 -7.175 1.00 85.50 88 ASN A CA 1
ATOM 715 C C . ASN A 1 88 ? 7.609 -11.436 -6.652 1.00 85.50 88 ASN A C 1
ATOM 717 O O . ASN A 1 88 ? 6.994 -12.492 -6.797 1.00 85.50 88 ASN A O 1
ATOM 721 N N . VAL A 1 89 ? 7.080 -10.405 -5.990 1.00 85.25 89 VAL A N 1
ATOM 722 C CA . VAL A 1 89 ? 5.805 -10.476 -5.249 1.00 85.25 89 VAL A CA 1
ATOM 723 C C . VAL A 1 89 ? 4.785 -9.454 -5.748 1.00 85.25 89 VAL A C 1
ATOM 725 O O . VAL A 1 89 ? 3.579 -9.709 -5.702 1.00 85.25 89 VAL A O 1
ATOM 728 N N . VAL A 1 90 ? 5.243 -8.292 -6.217 1.00 89.75 90 VAL A N 1
ATOM 729 C CA . VAL A 1 90 ? 4.355 -7.240 -6.726 1.00 89.75 90 VAL A CA 1
ATOM 730 C C . VAL A 1 90 ? 3.754 -7.621 -8.075 1.00 89.75 90 VAL A C 1
ATOM 732 O O . VAL A 1 90 ? 4.271 -8.466 -8.804 1.00 89.75 90 VAL A O 1
ATOM 735 N N . LYS A 1 91 ? 2.651 -6.965 -8.432 1.00 92.38 91 LYS A N 1
ATOM 736 C CA . LYS A 1 91 ? 2.097 -7.087 -9.778 1.00 92.38 91 LYS A CA 1
ATOM 737 C C . LYS A 1 91 ? 2.834 -6.153 -10.731 1.00 92.38 91 LYS A C 1
ATOM 739 O O . LYS A 1 91 ? 3.325 -5.100 -10.320 1.00 92.38 91 LYS A O 1
ATOM 744 N N . SER A 1 92 ? 2.878 -6.536 -12.003 1.00 94.25 92 SER A N 1
ATOM 745 C CA . SER A 1 92 ? 3.511 -5.757 -13.061 1.00 94.25 92 SER A CA 1
ATOM 746 C C . SER A 1 92 ? 2.971 -6.126 -14.439 1.00 94.25 92 SER A C 1
ATOM 748 O O . SER A 1 92 ? 2.537 -7.261 -14.650 1.00 94.25 92 SER A O 1
ATOM 750 N N . ASP A 1 93 ? 3.046 -5.174 -15.370 1.00 95.12 93 ASP A N 1
ATOM 751 C CA . ASP A 1 93 ? 2.833 -5.420 -16.800 1.00 95.12 93 ASP A CA 1
ATOM 752 C C . ASP A 1 93 ? 4.029 -6.158 -17.436 1.00 95.12 93 ASP A C 1
ATOM 754 O O . ASP A 1 93 ? 3.925 -6.704 -18.537 1.00 95.12 93 ASP A O 1
ATOM 758 N N . PHE A 1 94 ? 5.169 -6.197 -16.739 1.00 92.94 94 PHE A N 1
ATOM 759 C CA . PHE A 1 94 ? 6.418 -6.792 -17.203 1.00 92.94 94 PHE A CA 1
ATOM 760 C C . PHE A 1 94 ? 6.796 -8.018 -16.369 1.00 92.94 94 PHE A C 1
ATOM 762 O O . PHE A 1 94 ? 6.347 -8.213 -15.240 1.00 92.94 94 PHE A O 1
ATOM 769 N N . LYS A 1 95 ? 7.644 -8.877 -16.938 1.00 90.56 95 LYS A N 1
ATOM 770 C CA . LYS A 1 95 ? 8.148 -10.059 -16.235 1.00 90.56 95 LYS A CA 1
ATOM 771 C C . LYS A 1 95 ? 9.318 -9.690 -15.331 1.00 90.56 95 LYS A C 1
ATOM 773 O O . LYS A 1 95 ? 10.104 -8.802 -15.654 1.00 90.56 95 LYS A O 1
ATOM 778 N N . VAL A 1 96 ? 9.456 -10.436 -14.242 1.00 89.25 96 VAL A N 1
ATOM 779 C CA . VAL A 1 96 ? 10.654 -10.384 -13.406 1.00 89.25 96 VAL A CA 1
ATOM 780 C C . VAL A 1 96 ? 11.833 -10.967 -14.186 1.00 89.25 96 VAL A C 1
ATOM 782 O O . VAL A 1 96 ? 11.712 -12.041 -14.778 1.00 89.25 96 VAL A O 1
ATOM 785 N N . GLY A 1 97 ? 12.943 -10.236 -14.217 1.00 85.12 97 GLY A N 1
ATOM 786 C CA . GLY A 1 97 ? 14.209 -10.658 -14.804 1.00 85.12 97 GLY A CA 1
ATOM 787 C C . GLY A 1 97 ? 15.128 -11.364 -13.803 1.00 85.12 97 GLY A C 1
ATOM 788 O O . GLY A 1 97 ? 14.836 -11.458 -12.610 1.00 85.12 97 GLY A O 1
ATOM 789 N N . ASP A 1 98 ? 16.282 -11.812 -14.292 1.00 77.56 98 ASP A N 1
ATOM 790 C CA . ASP A 1 98 ? 17.189 -12.721 -13.573 1.00 77.56 98 ASP A CA 1
ATOM 791 C C . ASP A 1 98 ? 17.785 -12.140 -12.275 1.00 77.56 98 ASP A C 1
ATOM 793 O O . ASP A 1 98 ? 18.134 -12.887 -11.363 1.00 77.56 98 ASP A O 1
ATOM 797 N N . ASN A 1 99 ? 17.839 -10.811 -12.142 1.00 83.88 99 ASN A N 1
ATOM 798 C CA . ASN A 1 99 ? 18.371 -10.122 -10.960 1.00 83.88 99 ASN A CA 1
ATOM 799 C C . ASN A 1 99 ? 17.311 -9.810 -9.892 1.00 83.88 99 ASN A C 1
ATOM 801 O O . ASN A 1 99 ? 17.556 -8.973 -9.026 1.00 83.88 99 ASN A O 1
ATOM 805 N N . ASN A 1 100 ? 16.134 -10.445 -9.945 1.00 88.00 100 ASN A N 1
ATOM 806 C CA . ASN A 1 100 ? 14.994 -10.103 -9.088 1.00 88.00 100 ASN A CA 1
ATOM 807 C C . ASN A 1 100 ? 14.598 -8.620 -9.240 1.00 88.00 100 ASN A C 1
ATOM 809 O O . ASN A 1 100 ? 14.428 -7.881 -8.271 1.00 88.00 100 ASN A O 1
ATOM 813 N N . GLN A 1 101 ? 14.502 -8.190 -10.497 1.00 93.75 101 GLN A N 1
ATOM 814 C CA . GLN A 1 101 ? 14.137 -6.836 -10.899 1.00 93.75 101 GLN A CA 1
ATOM 815 C C . GLN A 1 101 ? 13.061 -6.908 -11.973 1.00 93.75 101 GLN A C 1
ATOM 817 O O . GLN A 1 101 ? 13.030 -7.845 -12.770 1.00 93.75 101 GLN A O 1
ATOM 822 N N . ILE A 1 102 ? 12.207 -5.896 -12.031 1.00 95.06 102 ILE A N 1
ATOM 823 C CA . ILE A 1 102 ? 11.251 -5.723 -13.119 1.00 95.06 102 ILE A CA 1
ATOM 824 C C . ILE A 1 102 ? 11.673 -4.500 -13.916 1.00 95.06 102 ILE A C 1
ATOM 826 O O . ILE A 1 102 ? 11.672 -3.395 -13.380 1.00 95.06 102 ILE A O 1
ATOM 830 N N . CYS A 1 103 ? 11.997 -4.686 -15.191 1.00 94.88 103 CYS A N 1
ATOM 831 C CA . CYS A 1 103 ? 12.404 -3.601 -16.076 1.00 94.88 103 CYS A CA 1
ATOM 832 C C . CYS A 1 103 ? 11.407 -3.438 -17.222 1.00 94.88 103 CYS A C 1
ATOM 834 O O . CYS A 1 103 ? 10.973 -4.425 -17.817 1.00 94.88 103 CYS A O 1
ATOM 836 N N . ASN A 1 104 ? 11.079 -2.194 -17.564 1.00 94.69 104 ASN A N 1
ATOM 837 C CA . ASN A 1 104 ? 10.151 -1.897 -18.658 1.00 94.69 104 ASN A CA 1
ATOM 838 C C . ASN A 1 104 ? 10.820 -1.877 -20.047 1.00 94.69 104 ASN A C 1
ATOM 840 O O . ASN A 1 104 ? 10.124 -1.896 -21.059 1.00 94.69 104 ASN A O 1
ATOM 844 N N . ALA A 1 105 ? 12.157 -1.819 -20.102 1.00 91.56 105 ALA A N 1
ATOM 845 C CA . ALA A 1 105 ? 12.956 -1.834 -21.332 1.00 91.56 105 ALA A CA 1
ATOM 846 C C . ALA A 1 105 ? 12.471 -0.833 -22.409 1.00 91.56 105 ALA A C 1
ATOM 848 O O . ALA A 1 105 ? 12.339 -1.184 -23.582 1.00 91.56 105 ALA A O 1
ATOM 849 N N . GLY A 1 106 ? 12.144 0.401 -22.007 1.00 90.38 106 GLY A N 1
ATOM 850 C CA . GLY A 1 106 ? 11.673 1.458 -22.912 1.00 90.38 106 GLY A CA 1
ATOM 851 C C . GLY A 1 106 ? 10.190 1.368 -23.284 1.00 90.38 106 GLY A C 1
ATOM 852 O O . GLY A 1 106 ? 9.664 2.254 -23.961 1.00 90.38 106 GLY A O 1
ATOM 853 N N . VAL A 1 107 ? 9.483 0.324 -22.846 1.00 93.88 107 VAL A N 1
ATOM 854 C CA . VAL A 1 107 ? 8.049 0.153 -23.093 1.00 93.88 107 VAL A CA 1
ATOM 855 C C . VAL A 1 107 ? 7.250 0.843 -21.992 1.00 93.88 107 VAL A C 1
ATOM 857 O O . VAL A 1 107 ? 7.515 0.689 -20.804 1.00 93.88 107 VAL A O 1
ATOM 860 N N . GLN A 1 108 ? 6.239 1.609 -22.384 1.00 95.75 108 GLN A N 1
ATOM 861 C CA . GLN A 1 108 ? 5.340 2.274 -21.445 1.00 95.75 108 GLN A CA 1
ATOM 862 C C . GLN A 1 108 ? 4.493 1.252 -20.671 1.00 95.75 108 GLN A C 1
ATOM 864 O O . GLN A 1 108 ? 3.914 0.355 -21.282 1.00 95.75 108 GLN A O 1
ATOM 869 N N . GLY A 1 109 ? 4.362 1.419 -19.352 1.00 94.88 109 GLY A N 1
ATOM 870 C CA . GLY A 1 109 ? 3.520 0.541 -18.533 1.00 94.88 109 GLY A CA 1
ATOM 871 C C . GLY A 1 109 ? 3.775 0.635 -17.032 1.00 94.88 109 GLY A C 1
ATOM 872 O O . GLY A 1 109 ? 4.640 1.383 -16.565 1.00 94.88 109 GLY A O 1
ATOM 873 N N . MET A 1 110 ? 3.006 -0.139 -16.267 1.00 95.56 110 MET A N 1
ATOM 874 C CA . MET A 1 110 ? 3.167 -0.271 -14.822 1.00 95.56 110 MET A CA 1
ATOM 875 C C . MET A 1 110 ? 4.319 -1.220 -14.502 1.00 95.56 110 MET A C 1
ATOM 877 O O . MET A 1 110 ? 4.217 -2.433 -14.689 1.00 95.56 110 MET A O 1
ATOM 881 N N . VAL A 1 111 ? 5.411 -0.669 -13.972 1.00 95.44 111 VAL A N 1
ATOM 882 C CA . VAL A 1 111 ? 6.590 -1.451 -13.574 1.00 95.44 111 VAL A CA 1
ATOM 883 C C . VAL A 1 111 ? 6.337 -2.176 -12.258 1.00 95.44 111 VAL A C 1
ATOM 885 O O . VAL A 1 111 ? 6.739 -3.325 -12.105 1.00 95.44 111 VAL A O 1
ATOM 888 N N . ALA A 1 112 ? 5.613 -1.546 -11.334 1.00 95.19 112 ALA A N 1
ATOM 889 C CA . ALA A 1 112 ? 5.191 -2.172 -10.088 1.00 95.19 112 ALA A CA 1
ATOM 890 C C . ALA A 1 112 ? 3.869 -1.582 -9.603 1.00 95.19 112 ALA A C 1
ATOM 892 O O . ALA A 1 112 ? 3.687 -0.362 -9.615 1.00 95.19 112 ALA A O 1
ATOM 893 N N . TYR A 1 113 ? 2.960 -2.438 -9.141 1.00 94.31 113 TYR A N 1
ATOM 894 C CA . TYR A 1 113 ? 1.748 -2.008 -8.453 1.00 94.31 113 TYR A CA 1
ATOM 895 C C . TYR A 1 113 ? 1.226 -3.043 -7.450 1.00 94.31 113 TYR A C 1
ATOM 897 O O . TYR A 1 113 ? 1.597 -4.223 -7.464 1.00 94.31 113 TYR A O 1
ATOM 905 N N . GLY A 1 114 ? 0.343 -2.585 -6.565 1.00 83.69 114 GLY A N 1
ATOM 906 C CA . GLY A 1 114 ? -0.190 -3.381 -5.461 1.00 83.69 114 GLY A CA 1
ATOM 907 C C . GLY A 1 114 ? 0.765 -3.435 -4.262 1.00 83.69 114 GLY A C 1
ATOM 908 O O . GLY A 1 114 ? 1.754 -2.707 -4.265 1.00 83.69 114 GLY A O 1
ATOM 909 N N . PRO A 1 115 ? 0.481 -4.292 -3.256 1.00 79.44 115 PRO A N 1
ATOM 910 C CA . PRO A 1 115 ? -0.825 -4.901 -3.044 1.00 79.44 115 PRO A CA 1
ATOM 911 C C . PRO A 1 115 ? -1.859 -3.842 -2.630 1.00 79.44 115 PRO A C 1
ATOM 913 O O . PRO A 1 115 ? -1.517 -2.745 -2.189 1.00 79.44 115 PRO A O 1
ATOM 916 N N . TYR A 1 116 ? -3.139 -4.192 -2.760 1.00 77.69 116 TYR A N 1
ATOM 917 C CA . TYR A 1 116 ? -4.221 -3.362 -2.238 1.00 77.69 116 TYR A CA 1
ATOM 918 C C . TYR A 1 116 ? -4.251 -3.444 -0.718 1.00 77.69 116 TYR A C 1
ATOM 920 O O . TYR A 1 116 ? -4.461 -4.521 -0.160 1.00 77.69 116 TYR A O 1
ATOM 928 N N . LYS A 1 117 ? -4.123 -2.299 -0.058 1.00 79.06 117 LYS A N 1
ATOM 929 C CA . LYS A 1 117 ? -4.224 -2.178 1.390 1.00 79.06 117 LYS A CA 1
ATOM 930 C C . LYS A 1 117 ? -5.021 -0.949 1.772 1.00 79.06 117 LYS A C 1
ATOM 932 O O . LYS A 1 117 ? -5.202 -0.027 0.987 1.00 79.06 117 LYS A O 1
ATOM 937 N N . THR A 1 118 ? -5.545 -0.937 2.985 1.00 76.94 118 THR A N 1
ATOM 938 C CA . THR A 1 118 ? -6.129 0.291 3.528 1.00 76.94 118 THR A CA 1
ATOM 939 C C . THR A 1 118 ? -5.051 1.062 4.247 1.00 76.94 118 THR A C 1
ATOM 941 O O . THR A 1 118 ? -4.335 0.499 5.069 1.00 76.94 118 THR A O 1
ATOM 944 N N . LEU A 1 119 ? -4.955 2.344 3.924 1.00 81.62 119 LEU A N 1
ATOM 945 C CA . LEU A 1 119 ? -4.078 3.276 4.606 1.00 81.62 119 LEU A CA 1
ATOM 946 C C . LEU A 1 119 ? -4.948 4.174 5.476 1.00 81.62 119 LEU A C 1
ATOM 948 O O . LEU A 1 119 ? -5.795 4.902 4.958 1.00 81.62 119 LEU A O 1
ATOM 952 N N . GLY A 1 120 ? -4.774 4.091 6.791 1.00 78.31 120 GLY A N 1
ATOM 953 C CA . GLY A 1 120 ? -5.435 5.002 7.720 1.00 78.31 120 GLY A CA 1
ATOM 954 C C . GLY A 1 120 ? -4.927 6.436 7.569 1.00 78.31 120 GLY A C 1
ATOM 955 O O . GLY A 1 120 ? -3.879 6.673 6.960 1.00 78.31 120 GLY A O 1
ATOM 956 N N . ARG A 1 121 ? -5.647 7.400 8.140 1.00 84.94 121 ARG A N 1
ATOM 957 C CA . ARG A 1 121 ? -5.134 8.764 8.302 1.00 84.94 121 ARG A CA 1
ATOM 958 C C . ARG A 1 121 ? -3.819 8.769 9.091 1.00 84.94 121 ARG A C 1
ATOM 960 O O . ARG A 1 121 ? -3.682 8.000 10.037 1.00 84.94 121 ARG A O 1
ATOM 967 N N . GLY A 1 122 ? -2.901 9.656 8.729 1.00 87.25 122 GLY A N 1
ATOM 968 C CA . GLY A 1 122 ? -1.610 9.793 9.404 1.00 87.25 122 GLY A CA 1
ATOM 969 C C . GLY A 1 122 ? -0.462 10.111 8.457 1.00 87.25 122 GLY A C 1
ATOM 970 O O . GLY A 1 122 ? -0.656 10.355 7.261 1.00 87.25 122 GLY A O 1
ATOM 971 N N . TRP A 1 123 ? 0.746 10.123 9.008 1.00 90.69 123 TRP A N 1
ATOM 972 C CA . TRP A 1 123 ? 1.981 10.383 8.276 1.00 90.69 123 TRP A CA 1
ATOM 973 C C . TRP A 1 123 ? 2.648 9.087 7.843 1.00 90.69 123 TRP A C 1
ATOM 975 O O . TRP A 1 123 ? 2.789 8.151 8.628 1.00 90.69 123 TRP A O 1
ATOM 985 N N . TYR A 1 124 ? 3.120 9.060 6.600 1.00 92.88 124 TYR A N 1
ATOM 986 C CA . TYR A 1 124 ? 3.735 7.886 5.992 1.00 92.88 124 TYR A CA 1
ATOM 987 C C . TYR A 1 124 ? 5.111 8.188 5.408 1.00 92.88 124 TYR A C 1
ATOM 989 O O . TYR A 1 124 ? 5.371 9.298 4.936 1.00 92.88 124 TYR A O 1
ATOM 997 N N . SER A 1 125 ? 5.967 7.164 5.412 1.00 94.75 125 SER A N 1
ATOM 998 C CA . SER A 1 125 ? 7.259 7.128 4.727 1.00 94.75 125 SER A CA 1
ATOM 999 C C . SER A 1 125 ? 7.219 6.067 3.637 1.00 94.75 125 SER A C 1
ATOM 1001 O O . SER A 1 125 ? 7.048 4.889 3.945 1.00 94.75 125 SER A O 1
ATOM 1003 N N . LEU A 1 126 ? 7.370 6.470 2.374 1.00 95.25 126 LEU A N 1
ATOM 1004 C CA . LEU A 1 126 ? 7.494 5.564 1.232 1.00 95.25 126 LEU A CA 1
ATOM 1005 C C . LEU A 1 126 ? 8.926 5.579 0.702 1.00 95.25 126 LEU A C 1
ATOM 1007 O O . LEU A 1 126 ? 9.380 6.578 0.144 1.00 95.25 126 LEU A O 1
ATOM 1011 N N . LYS A 1 127 ? 9.628 4.457 0.813 1.00 95.38 127 LYS A N 1
ATOM 1012 C CA . LYS A 1 127 ? 10.918 4.236 0.165 1.00 95.38 127 LYS A CA 1
ATOM 1013 C C . LYS A 1 127 ? 10.703 3.411 -1.096 1.00 95.38 127 LYS A C 1
ATOM 1015 O O . LYS A 1 127 ? 10.055 2.374 -1.043 1.00 95.38 127 LYS A O 1
ATOM 1020 N N . ILE A 1 128 ? 11.255 3.859 -2.217 1.00 94.94 128 ILE A N 1
ATOM 1021 C CA . ILE A 1 128 ? 11.234 3.127 -3.486 1.00 94.94 128 ILE A CA 1
ATOM 1022 C C . ILE A 1 128 ? 12.679 2.862 -3.889 1.00 94.94 128 ILE A C 1
ATOM 1024 O O . ILE A 1 128 ? 13.486 3.788 -3.938 1.00 94.94 128 ILE A O 1
ATOM 1028 N N . ASN A 1 129 ? 12.991 1.603 -4.172 1.00 94.50 129 ASN A N 1
ATOM 1029 C CA . ASN A 1 129 ? 14.238 1.190 -4.785 1.00 94.50 129 ASN A CA 1
ATOM 1030 C C . ASN A 1 129 ? 13.971 0.844 -6.254 1.00 94.50 129 ASN A C 1
ATOM 1032 O O . ASN A 1 129 ? 13.531 -0.257 -6.596 1.00 94.50 129 ASN A O 1
ATOM 1036 N N . ALA A 1 130 ? 14.184 1.842 -7.103 1.00 92.44 130 ALA A N 1
ATOM 1037 C CA . ALA A 1 130 ? 14.136 1.728 -8.548 1.00 92.44 130 ALA A CA 1
ATOM 1038 C C . ALA A 1 130 ? 15.240 2.607 -9.144 1.00 92.44 130 ALA A C 1
ATOM 1040 O O . ALA A 1 130 ? 15.539 3.676 -8.606 1.00 92.44 130 ALA A O 1
ATOM 1041 N N . HIS A 1 131 ? 15.837 2.161 -10.243 1.00 90.31 131 HIS A N 1
ATOM 1042 C CA . HIS A 1 131 ? 16.917 2.866 -10.929 1.00 90.31 131 HIS A CA 1
ATOM 1043 C C . HIS A 1 131 ? 16.633 3.000 -12.425 1.00 90.31 131 HIS A C 1
ATOM 1045 O O . HIS A 1 131 ? 15.798 2.283 -12.980 1.00 90.31 131 HIS A O 1
ATOM 1051 N N . GLY A 1 132 ? 17.347 3.928 -13.064 1.00 86.69 132 GLY A N 1
ATOM 1052 C CA . GLY A 1 132 ? 17.178 4.273 -14.471 1.00 86.69 132 GLY A CA 1
ATOM 1053 C C . GLY A 1 132 ? 16.571 5.663 -14.668 1.00 86.69 132 GLY A C 1
ATOM 1054 O O . GLY A 1 132 ? 16.854 6.578 -13.893 1.00 86.69 132 GLY A O 1
ATOM 1055 N N . ASP A 1 133 ? 15.777 5.813 -15.725 1.00 85.69 133 ASP A N 1
ATOM 1056 C CA . ASP A 1 133 ? 15.161 7.070 -16.156 1.00 85.69 133 ASP A CA 1
ATOM 1057 C C . ASP A 1 133 ? 13.976 7.495 -15.261 1.00 85.69 133 ASP A C 1
ATOM 1059 O O . ASP A 1 133 ? 13.651 6.869 -14.249 1.00 85.69 133 ASP A O 1
ATOM 1063 N N . GLN A 1 134 ? 13.298 8.588 -15.629 1.00 84.94 134 GLN A N 1
ATOM 1064 C CA . GLN A 1 134 ? 12.147 9.091 -14.880 1.00 84.94 134 GLN A CA 1
ATOM 1065 C C . GLN A 1 134 ? 10.945 8.129 -14.920 1.00 84.94 134 GLN A C 1
ATOM 1067 O O . GLN A 1 134 ? 10.569 7.590 -15.966 1.00 84.94 134 GLN A O 1
ATOM 1072 N N . TYR A 1 135 ? 10.300 7.981 -13.761 1.00 91.44 135 TYR A N 1
ATOM 1073 C CA . TYR A 1 135 ? 9.034 7.278 -13.564 1.00 91.44 135 TYR A CA 1
ATOM 1074 C C . TYR A 1 135 ? 8.079 8.119 -12.713 1.00 91.44 135 TYR A C 1
ATOM 1076 O O . TYR A 1 135 ? 8.499 8.957 -11.914 1.00 91.44 135 TYR A O 1
ATOM 1084 N N . GLU A 1 136 ? 6.778 7.872 -12.858 1.00 93.75 136 GLU A N 1
ATOM 1085 C CA . GLU A 1 136 ? 5.761 8.427 -11.969 1.00 93.75 136 GLU A CA 1
ATOM 1086 C C . GLU A 1 136 ? 5.455 7.429 -10.853 1.00 93.75 136 GLU A C 1
ATOM 1088 O O . GLU A 1 136 ? 5.037 6.303 -11.116 1.00 93.75 136 GLU A O 1
ATOM 1093 N N . ALA A 1 137 ? 5.625 7.854 -9.601 1.00 94.69 137 ALA A N 1
ATOM 1094 C CA . ALA A 1 137 ? 5.178 7.104 -8.434 1.00 94.69 137 ALA A CA 1
ATOM 1095 C C . ALA A 1 137 ? 3.964 7.782 -7.794 1.00 94.69 137 ALA A C 1
ATOM 1097 O O . ALA A 1 137 ? 3.938 9.002 -7.597 1.00 94.69 137 ALA A O 1
ATOM 1098 N N . LEU A 1 138 ? 2.943 7.004 -7.446 1.00 95.06 138 LEU A N 1
ATOM 1099 C CA . LEU A 1 138 ? 1.765 7.512 -6.752 1.00 95.06 138 LEU A CA 1
ATOM 1100 C C . LEU A 1 138 ? 1.124 6.455 -5.854 1.00 95.06 138 LEU A C 1
ATOM 1102 O O . LEU A 1 138 ? 1.366 5.262 -6.001 1.00 95.06 138 LEU A O 1
ATOM 1106 N N . ILE A 1 139 ? 0.270 6.913 -4.942 1.00 94.75 139 ILE A N 1
ATOM 1107 C CA . ILE A 1 139 ? -0.668 6.071 -4.200 1.00 94.75 139 ILE A CA 1
ATOM 1108 C C . ILE A 1 139 ? -2.073 6.363 -4.704 1.00 94.75 139 ILE A C 1
ATOM 1110 O O . ILE A 1 139 ? -2.471 7.530 -4.783 1.00 94.75 139 ILE A O 1
ATOM 1114 N N . PHE A 1 140 ? -2.826 5.318 -5.031 1.00 92.12 140 PHE A N 1
ATOM 1115 C CA . PHE A 1 140 ? -4.182 5.435 -5.556 1.00 92.12 140 PHE A CA 1
ATOM 1116 C C . PHE A 1 140 ? -5.156 4.543 -4.802 1.00 92.12 140 PHE A C 1
ATOM 1118 O O . PHE A 1 140 ? -4.915 3.349 -4.677 1.00 92.12 140 PHE A O 1
ATOM 1125 N N . SER A 1 141 ? -6.273 5.116 -4.348 1.00 85.56 141 SER A N 1
ATOM 1126 C CA . SER A 1 141 ? -7.412 4.368 -3.809 1.00 85.56 141 SER A CA 1
ATOM 1127 C C . SER A 1 141 ? -8.468 4.144 -4.885 1.00 85.56 141 SER A C 1
ATOM 1129 O O . SER A 1 141 ? -9.027 5.098 -5.426 1.00 85.56 141 SER A O 1
ATOM 1131 N N . TYR A 1 142 ? -8.805 2.879 -5.137 1.00 77.31 142 TYR A N 1
ATOM 1132 C CA . TYR A 1 142 ? -9.854 2.505 -6.093 1.00 77.31 142 TYR A CA 1
ATOM 1133 C C . TYR A 1 142 ? -11.270 2.801 -5.593 1.00 77.31 142 TYR A C 1
ATOM 1135 O O . TYR A 1 142 ? -12.192 2.909 -6.397 1.00 77.31 142 TYR A O 1
ATOM 1143 N N . ILE A 1 143 ? -11.449 2.923 -4.277 1.00 72.31 143 ILE A N 1
ATOM 1144 C CA . ILE A 1 143 ? -12.757 3.175 -3.665 1.00 72.31 143 ILE A CA 1
ATOM 1145 C C . ILE A 1 143 ? -13.049 4.673 -3.611 1.00 72.31 143 ILE A C 1
ATOM 1147 O O . ILE A 1 143 ? -14.151 5.088 -3.954 1.00 72.31 143 ILE A O 1
ATOM 1151 N N . THR A 1 144 ? -12.075 5.492 -3.206 1.00 75.19 144 THR A N 1
ATOM 1152 C CA . THR A 1 144 ? -12.282 6.944 -3.068 1.00 75.19 144 THR A CA 1
ATOM 1153 C C . THR A 1 144 ? -11.855 7.731 -4.305 1.00 75.19 144 THR A C 1
ATOM 1155 O O . THR A 1 144 ? -12.173 8.910 -4.423 1.00 75.19 144 THR A O 1
ATOM 1158 N N . GLY A 1 145 ? -11.099 7.119 -5.222 1.00 81.81 145 GLY A N 1
ATOM 1159 C CA . GLY A 1 145 ? -10.508 7.796 -6.379 1.00 81.81 145 GLY A CA 1
ATOM 1160 C C . GLY A 1 145 ? -9.354 8.745 -6.026 1.00 81.81 145 GLY A C 1
ATOM 1161 O O . GLY A 1 145 ? -8.793 9.392 -6.915 1.00 81.81 145 GLY A O 1
ATOM 1162 N N . LYS A 1 146 ? -8.978 8.839 -4.743 1.00 88.06 146 LYS A N 1
ATOM 1163 C CA . LYS A 1 146 ? -7.936 9.743 -4.249 1.00 88.06 146 LYS A CA 1
ATOM 1164 C C . LYS A 1 146 ? -6.558 9.306 -4.743 1.00 88.06 146 LYS A C 1
ATOM 1166 O O . LYS A 1 146 ? -6.206 8.127 -4.681 1.00 88.06 146 LYS A O 1
ATOM 1171 N N . LYS A 1 147 ? -5.776 10.283 -5.211 1.00 94.56 147 LYS A N 1
ATOM 1172 C CA . LYS A 1 147 ? -4.419 10.110 -5.748 1.00 94.56 147 LYS A CA 1
ATOM 1173 C C . LYS A 1 147 ? -3.434 10.968 -4.969 1.00 94.56 147 LYS A C 1
ATOM 1175 O O . LYS A 1 147 ? -3.629 12.175 -4.850 1.00 94.56 147 LYS A O 1
ATOM 1180 N N . ILE A 1 148 ? -2.348 10.364 -4.502 1.00 94.75 148 ILE A N 1
ATOM 1181 C CA . ILE A 1 148 ? -1.214 11.069 -3.903 1.00 94.75 148 ILE A CA 1
ATOM 1182 C C . ILE A 1 148 ? -0.005 10.825 -4.799 1.00 94.75 148 ILE A C 1
ATOM 1184 O O . ILE A 1 148 ? 0.592 9.757 -4.753 1.00 94.75 148 ILE A O 1
ATOM 1188 N N . LYS A 1 149 ? 0.364 11.813 -5.620 1.00 95.38 149 LYS A N 1
ATOM 1189 C CA . LYS A 1 149 ? 1.594 11.745 -6.422 1.00 95.38 149 LYS A CA 1
ATOM 1190 C C . LYS A 1 149 ? 2.823 11.944 -5.536 1.00 95.38 149 LYS A C 1
ATOM 1192 O O . LYS A 1 149 ? 2.815 12.836 -4.680 1.00 95.38 149 LYS A O 1
ATOM 1197 N N . MET A 1 150 ? 3.847 11.124 -5.738 1.00 94.06 150 MET A N 1
ATOM 1198 C CA . MET A 1 150 ? 5.167 11.299 -5.144 1.00 94.06 150 MET A CA 1
ATOM 1199 C C . MET A 1 150 ? 5.935 12.325 -5.974 1.00 94.06 150 MET A C 1
ATOM 1201 O O . MET A 1 150 ? 5.984 12.238 -7.197 1.00 94.06 150 MET A O 1
ATOM 1205 N N . SER A 1 151 ? 6.477 13.337 -5.312 1.00 87.44 151 SER A N 1
ATOM 1206 C CA . SER A 1 151 ? 7.151 14.470 -5.946 1.00 87.44 151 SER A CA 1
ATOM 1207 C C . SER A 1 151 ? 8.363 14.879 -5.109 1.00 87.44 151 SER A C 1
ATOM 1209 O O . SER A 1 151 ? 8.423 14.555 -3.922 1.00 87.44 151 SER A O 1
ATOM 1211 N N . GLU A 1 152 ? 9.333 15.584 -5.697 1.00 77.19 152 GLU A N 1
ATOM 1212 C CA . GLU A 1 152 ? 10.602 15.937 -5.030 1.00 77.19 152 GLU A CA 1
ATOM 1213 C C . GLU A 1 152 ? 10.406 16.695 -3.712 1.00 77.19 152 GLU A C 1
ATOM 1215 O O . GLU A 1 152 ? 11.058 16.416 -2.715 1.00 77.19 152 GLU A O 1
ATOM 1220 N N . ASN A 1 153 ? 9.430 17.595 -3.663 1.00 80.69 153 ASN A N 1
ATOM 1221 C CA . ASN A 1 153 ? 9.029 18.341 -2.470 1.00 80.69 153 ASN A CA 1
ATOM 1222 C C . ASN A 1 153 ? 8.488 17.461 -1.322 1.00 80.69 153 ASN A C 1
ATOM 1224 O O . ASN A 1 153 ? 8.430 17.920 -0.180 1.00 80.69 153 ASN A O 1
ATOM 1228 N N . LYS A 1 154 ? 8.123 16.204 -1.593 1.00 82.88 154 LYS A N 1
ATOM 1229 C CA . LYS A 1 154 ? 7.795 15.197 -0.570 1.00 82.88 154 LYS A CA 1
ATOM 1230 C C . LYS A 1 154 ? 9.003 14.341 -0.189 1.00 82.88 154 LYS A C 1
ATOM 1232 O O . LYS A 1 154 ? 8.952 13.666 0.832 1.00 82.88 154 LYS A O 1
ATOM 1237 N N . TYR A 1 155 ? 10.077 14.347 -0.974 1.00 85.19 155 TYR A N 1
ATOM 1238 C CA . TYR A 1 155 ? 11.243 13.503 -0.743 1.00 85.19 155 TYR A CA 1
ATOM 1239 C C . TYR A 1 155 ? 12.146 14.083 0.355 1.00 85.19 155 TYR A C 1
ATOM 1241 O O . TYR A 1 155 ? 12.641 15.204 0.254 1.00 85.19 155 TYR A O 1
ATOM 1249 N N . LYS A 1 156 ? 12.353 13.323 1.432 1.00 77.75 156 LYS A N 1
ATOM 1250 C CA . LYS A 1 156 ? 13.190 13.674 2.584 1.00 77.75 156 LYS A CA 1
ATOM 1251 C C . LYS A 1 156 ? 13.906 12.428 3.098 1.00 77.75 156 LYS A C 1
ATOM 1253 O O . LYS A 1 156 ? 13.298 11.372 3.254 1.00 77.75 156 LYS A O 1
ATOM 1258 N N . ASN A 1 157 ? 15.202 12.560 3.385 1.00 83.25 157 ASN A N 1
ATOM 1259 C CA . ASN A 1 157 ? 16.026 11.509 3.999 1.00 83.25 157 ASN A CA 1
ATOM 1260 C C . ASN A 1 157 ? 15.940 10.137 3.294 1.00 83.25 157 ASN A C 1
ATOM 1262 O O . ASN A 1 157 ? 15.905 9.102 3.952 1.00 83.25 157 ASN A O 1
ATOM 1266 N N . GLY A 1 158 ? 15.888 10.116 1.958 1.00 86.75 158 GLY A N 1
ATOM 1267 C CA . GLY A 1 158 ? 15.848 8.861 1.195 1.00 86.75 158 GLY A CA 1
ATOM 1268 C C . GLY A 1 158 ? 14.457 8.229 1.047 1.00 86.75 158 GLY A C 1
ATOM 1269 O O . GLY A 1 158 ? 14.360 7.050 0.713 1.00 86.75 158 GLY A O 1
ATOM 1270 N N . SER A 1 159 ? 13.388 8.976 1.333 1.00 93.38 159 SER A N 1
ATOM 1271 C CA . SER A 1 159 ? 12.000 8.496 1.286 1.00 93.38 159 SER A CA 1
ATOM 1272 C C . SER A 1 159 ? 11.029 9.620 0.929 1.00 93.38 159 SER A C 1
ATOM 1274 O O . SER A 1 159 ? 11.325 10.789 1.153 1.00 93.38 159 SER A O 1
ATOM 1276 N N . TYR A 1 160 ? 9.852 9.294 0.405 1.00 94.44 160 TYR A N 1
ATOM 1277 C CA . TYR A 1 160 ? 8.753 10.241 0.258 1.00 94.44 160 TYR A CA 1
ATOM 1278 C C . TYR A 1 160 ? 7.935 10.294 1.546 1.00 94.44 160 TYR A C 1
ATOM 1280 O O . TYR A 1 160 ? 7.342 9.299 1.954 1.00 94.44 160 TYR A O 1
ATOM 1288 N N . ILE A 1 161 ? 7.874 11.475 2.153 1.00 94.56 161 ILE A N 1
ATOM 1289 C CA . ILE A 1 161 ? 7.108 11.754 3.363 1.00 94.56 161 ILE A CA 1
ATOM 1290 C C . ILE A 1 161 ? 5.837 12.510 2.985 1.00 94.56 161 ILE A C 1
ATOM 1292 O O . ILE A 1 161 ? 5.894 13.570 2.353 1.00 94.56 161 ILE A O 1
ATOM 1296 N N . PHE A 1 162 ? 4.680 11.979 3.371 1.00 93.38 162 PHE A N 1
ATOM 1297 C CA . PHE A 1 162 ? 3.388 12.588 3.064 1.00 93.38 162 PHE A CA 1
ATOM 1298 C C . PHE A 1 162 ? 2.333 12.263 4.121 1.00 93.38 162 PHE A C 1
ATOM 1300 O O . PHE A 1 162 ? 2.447 11.293 4.868 1.00 93.38 162 PHE A O 1
ATOM 1307 N N . GLU A 1 163 ? 1.293 13.090 4.147 1.00 92.00 163 GLU A N 1
ATOM 1308 C CA . GLU A 1 163 ? 0.151 12.947 5.041 1.00 92.00 163 GLU A CA 1
ATOM 1309 C C . GLU A 1 163 ? -1.066 12.417 4.281 1.00 92.00 163 GLU A C 1
ATOM 1311 O O . GLU A 1 163 ? -1.377 12.844 3.162 1.00 92.00 163 GLU A O 1
ATOM 1316 N N . ILE A 1 164 ? -1.769 11.482 4.910 1.00 89.88 164 ILE A N 1
ATOM 1317 C CA . ILE A 1 164 ? -3.098 11.039 4.521 1.00 89.88 164 ILE A CA 1
ATOM 1318 C C . ILE A 1 164 ? -4.084 11.676 5.502 1.00 89.88 164 ILE A C 1
ATOM 1320 O O . ILE A 1 164 ? -4.219 11.237 6.636 1.00 89.88 164 ILE A O 1
ATOM 1324 N N . ASN A 1 165 ? -4.787 12.719 5.057 1.00 84.31 165 ASN A N 1
ATOM 1325 C CA . ASN A 1 165 ? -5.736 13.453 5.916 1.00 84.31 165 ASN A CA 1
ATOM 1326 C C . ASN A 1 165 ? -7.023 12.667 6.210 1.00 84.31 165 ASN A C 1
ATOM 1328 O O . ASN A 1 165 ? -7.735 12.947 7.167 1.00 84.31 165 ASN A O 1
ATOM 1332 N N . GLU A 1 166 ? -7.328 11.701 5.350 1.00 81.56 166 GLU A N 1
ATOM 1333 C CA . GLU A 1 166 ? -8.516 10.861 5.415 1.00 81.56 166 GLU A CA 1
ATOM 1334 C C . GLU A 1 166 ? -8.143 9.485 4.903 1.00 81.56 166 GLU A C 1
ATOM 1336 O O . GLU A 1 166 ? -7.485 9.375 3.862 1.00 81.56 166 GLU A O 1
ATOM 1341 N N . ASP A 1 167 ? -8.624 8.490 5.626 1.00 78.38 167 ASP A N 1
ATOM 1342 C CA . ASP A 1 167 ? -8.605 7.072 5.323 1.00 78.38 167 ASP A CA 1
ATOM 1343 C C . ASP A 1 167 ? -8.726 6.739 3.822 1.00 78.38 167 ASP A C 1
ATOM 1345 O O . ASP A 1 167 ? -9.659 7.144 3.128 1.00 78.38 167 ASP A O 1
ATOM 1349 N N . MET A 1 168 ? -7.767 5.960 3.315 1.00 81.00 168 MET A N 1
ATOM 1350 C CA . MET A 1 168 ? -7.682 5.510 1.926 1.00 81.00 168 MET A CA 1
ATOM 1351 C C . MET A 1 168 ? -7.855 3.984 1.838 1.00 81.00 168 MET A C 1
ATOM 1353 O O . MET A 1 168 ? -6.866 3.245 1.854 1.00 81.00 168 MET A O 1
ATOM 1357 N N . PRO A 1 169 ? -9.097 3.481 1.721 1.00 74.81 169 PRO A N 1
ATOM 1358 C CA . PRO A 1 169 ? -9.364 2.059 1.523 1.00 74.81 169 PRO A CA 1
ATOM 1359 C C . PRO A 1 169 ? -8.951 1.586 0.126 1.00 74.81 169 PRO A C 1
ATOM 1361 O O . PRO A 1 169 ? -9.034 2.337 -0.846 1.00 74.81 169 PRO A O 1
ATOM 1364 N N . SER A 1 170 ? -8.551 0.315 0.006 1.00 75.62 170 SER A N 1
ATOM 1365 C CA . SER A 1 170 ? -8.118 -0.301 -1.265 1.00 75.62 170 SER A CA 1
ATOM 1366 C C . SER A 1 170 ? -7.109 0.561 -2.040 1.00 75.62 170 SER A C 1
ATOM 1368 O O . SER A 1 170 ? -7.236 0.753 -3.255 1.00 75.62 170 SER A O 1
ATOM 1370 N N . ALA A 1 171 ? -6.155 1.129 -1.310 1.00 85.50 171 ALA A N 1
ATOM 1371 C CA . ALA A 1 171 ? -5.048 1.885 -1.848 1.00 85.50 171 ALA A CA 1
ATOM 1372 C C . ALA A 1 171 ? -3.925 0.955 -2.304 1.00 85.50 171 ALA A C 1
ATOM 1374 O O . ALA A 1 171 ? -3.675 -0.078 -1.690 1.00 85.50 171 ALA A O 1
ATOM 1375 N N . GLU A 1 172 ? -3.226 1.331 -3.362 1.00 89.31 172 GLU A N 1
ATOM 1376 C CA . GLU A 1 172 ? -1.983 0.684 -3.762 1.00 89.31 172 GLU A CA 1
ATOM 1377 C C . GLU A 1 172 ? -0.944 1.723 -4.162 1.00 89.31 172 GLU A C 1
ATOM 1379 O O . GLU A 1 172 ? -1.277 2.853 -4.533 1.00 89.31 172 GLU A O 1
ATOM 1384 N N . ILE A 1 173 ? 0.316 1.313 -4.093 1.00 94.44 173 ILE A N 1
ATOM 1385 C CA . ILE A 1 173 ? 1.435 2.039 -4.679 1.00 94.44 173 ILE A CA 1
ATOM 1386 C C . ILE A 1 173 ? 1.475 1.673 -6.164 1.00 94.44 173 ILE A C 1
ATOM 1388 O O . ILE A 1 173 ? 1.262 0.516 -6.517 1.00 94.44 173 ILE A O 1
ATOM 1392 N N . GLN A 1 174 ? 1.715 2.655 -7.027 1.00 95.44 174 GLN A N 1
ATOM 1393 C CA . GLN A 1 174 ? 1.833 2.487 -8.472 1.00 95.44 174 GLN A CA 1
ATOM 1394 C C . GLN A 1 174 ? 3.110 3.175 -8.948 1.00 95.44 174 GLN A C 1
ATOM 1396 O O . GLN A 1 174 ? 3.328 4.347 -8.632 1.00 95.44 174 GLN A O 1
ATOM 1401 N N . LEU A 1 175 ? 3.936 2.450 -9.700 1.00 95.88 175 LEU A N 1
ATOM 1402 C CA . LEU A 1 175 ? 5.116 2.958 -10.391 1.00 95.88 175 LEU A CA 1
ATOM 1403 C C . LEU A 1 175 ? 4.911 2.776 -11.892 1.00 95.88 175 LEU A C 1
ATOM 1405 O O . LEU A 1 175 ? 4.866 1.650 -12.392 1.00 95.88 175 LEU A O 1
ATOM 1409 N N . PHE A 1 176 ? 4.807 3.890 -12.603 1.00 95.88 176 PHE A N 1
ATOM 1410 C CA . PHE A 1 176 ? 4.553 3.930 -14.034 1.00 95.88 176 PHE A CA 1
ATOM 1411 C C . PHE A 1 176 ? 5.769 4.468 -14.784 1.00 95.88 176 PHE A C 1
ATOM 1413 O O . PHE A 1 176 ? 6.236 5.574 -14.502 1.00 95.88 176 PHE A O 1
ATOM 1420 N N . ALA A 1 177 ? 6.256 3.706 -15.759 1.00 94.94 177 ALA A N 1
ATOM 1421 C CA . ALA A 1 177 ? 7.307 4.150 -16.663 1.00 94.94 177 ALA A CA 1
ATOM 1422 C C . ALA A 1 177 ? 6.700 4.710 -17.953 1.00 94.94 177 ALA A C 1
ATOM 1424 O O . ALA A 1 177 ? 5.747 4.154 -18.513 1.00 94.94 177 ALA A O 1
ATOM 1425 N N . GLN A 1 178 ? 7.253 5.828 -18.422 1.00 92.88 178 GLN A N 1
ATOM 1426 C CA . GLN A 1 178 ? 6.859 6.425 -19.691 1.00 92.88 178 GLN A CA 1
ATOM 1427 C C . GLN A 1 178 ? 7.498 5.674 -20.864 1.00 92.88 178 GLN A C 1
ATOM 1429 O O . GLN A 1 178 ? 8.409 4.863 -20.707 1.00 92.88 178 GLN A O 1
ATOM 1434 N N . LYS A 1 179 ? 6.984 5.927 -22.067 1.00 91.81 179 LYS A N 1
ATOM 1435 C CA . LYS A 1 179 ? 7.600 5.398 -23.280 1.00 91.81 179 LYS A CA 1
ATOM 1436 C C . LYS A 1 179 ? 9.028 5.940 -23.402 1.00 91.81 179 LYS A C 1
ATOM 1438 O O . LYS A 1 179 ? 9.265 7.101 -23.082 1.00 91.81 179 LYS A O 1
ATOM 1443 N N . ASP A 1 180 ? 9.940 5.099 -23.877 1.00 90.50 180 ASP A N 1
ATOM 1444 C CA . ASP A 1 180 ? 11.351 5.411 -24.111 1.00 90.50 180 ASP A CA 1
ATOM 1445 C C . ASP A 1 180 ? 12.164 5.689 -22.827 1.00 90.50 180 ASP A C 1
ATOM 1447 O O . ASP A 1 180 ? 13.343 6.019 -22.919 1.00 90.50 180 ASP A O 1
ATOM 1451 N N . SER A 1 181 ? 11.575 5.493 -21.638 1.00 91.00 181 SER A N 1
ATOM 1452 C CA . SER A 1 181 ? 12.297 5.496 -20.363 1.00 91.00 181 SER A CA 1
ATOM 1453 C C . SER A 1 181 ? 12.683 4.069 -19.966 1.00 91.00 181 SER A C 1
ATOM 1455 O O . SER A 1 181 ? 11.898 3.140 -20.136 1.00 91.00 181 SER A O 1
ATOM 1457 N N . ASN A 1 182 ? 13.895 3.863 -19.458 1.00 92.56 182 ASN A N 1
ATOM 1458 C CA . ASN A 1 182 ? 14.359 2.584 -18.927 1.00 92.56 182 ASN A CA 1
ATOM 1459 C C . ASN A 1 182 ? 14.367 2.637 -17.407 1.00 92.56 182 ASN A C 1
ATOM 1461 O O . ASN A 1 182 ? 15.233 3.267 -16.812 1.00 92.56 182 ASN A O 1
ATOM 1465 N N . VAL A 1 183 ? 13.409 1.967 -16.782 1.00 94.25 183 VAL A N 1
ATOM 1466 C CA . VAL A 1 183 ? 13.212 1.934 -15.335 1.00 94.25 183 VAL A CA 1
ATOM 1467 C C . VAL A 1 183 ? 13.216 0.483 -14.888 1.00 94.25 183 VAL A C 1
ATOM 1469 O O . VAL A 1 183 ? 12.471 -0.339 -15.425 1.00 94.25 183 VAL A O 1
ATOM 1472 N N . CYS A 1 184 ? 14.032 0.186 -13.884 1.00 94.94 184 CYS A N 1
ATOM 1473 C CA . CYS A 1 184 ? 14.108 -1.116 -13.242 1.00 94.94 184 CYS A CA 1
ATOM 1474 C C . CYS A 1 184 ? 13.710 -0.983 -11.773 1.00 94.94 184 CYS A C 1
ATOM 1476 O O . CYS A 1 184 ? 14.350 -0.272 -10.999 1.00 94.94 184 CYS A O 1
ATOM 1478 N N . PHE A 1 185 ? 12.628 -1.658 -11.399 1.00 96.00 185 PHE A N 1
ATOM 1479 C CA . PHE A 1 185 ? 12.114 -1.736 -10.039 1.00 96.00 185 PHE A CA 1
ATOM 1480 C C . PHE A 1 185 ? 12.681 -2.952 -9.307 1.00 96.00 185 PHE A C 1
ATOM 1482 O O . PHE A 1 185 ? 12.695 -4.054 -9.857 1.00 96.00 185 PHE A O 1
ATOM 1489 N N . GLU A 1 186 ? 13.063 -2.768 -8.044 1.00 95.50 186 GLU A N 1
ATOM 1490 C CA . GLU A 1 186 ? 13.502 -3.855 -7.162 1.00 95.50 186 GLU A CA 1
ATOM 1491 C C . GLU A 1 186 ? 12.539 -4.042 -5.990 1.00 95.50 186 GLU A C 1
ATOM 1493 O O . GLU A 1 186 ? 12.082 -5.155 -5.714 1.00 95.50 186 GLU A O 1
ATOM 1498 N N . SER A 1 187 ? 12.232 -2.949 -5.284 1.00 94.81 187 SER A N 1
ATOM 1499 C CA . SER A 1 187 ? 11.391 -2.989 -4.092 1.00 94.81 187 SER A CA 1
ATOM 1500 C C . SER A 1 187 ? 10.812 -1.632 -3.700 1.00 94.81 187 SER A C 1
ATOM 1502 O O . SER A 1 187 ? 11.255 -0.575 -4.148 1.00 94.81 187 SER A O 1
ATOM 1504 N N . TYR A 1 188 ? 9.816 -1.652 -2.819 1.00 95.38 188 TYR A N 1
ATOM 1505 C CA . TYR A 1 188 ? 9.394 -0.487 -2.053 1.00 95.38 188 TYR A CA 1
ATOM 1506 C C . TYR A 1 188 ? 9.048 -0.895 -0.615 1.00 95.38 188 TYR A C 1
ATOM 1508 O O . TYR A 1 188 ? 8.727 -2.055 -0.342 1.00 95.38 188 TYR A O 1
ATOM 1516 N N . SER A 1 189 ? 9.044 0.080 0.292 1.00 93.81 189 SER A N 1
ATOM 1517 C CA . SER A 1 189 ? 8.458 -0.051 1.624 1.00 93.81 189 SER A CA 1
ATOM 1518 C C . SER A 1 189 ? 7.650 1.192 1.990 1.00 93.81 189 SER A C 1
ATOM 1520 O O . SER A 1 189 ? 8.096 2.319 1.782 1.00 93.81 189 SER A O 1
ATOM 1522 N N . LEU A 1 190 ? 6.450 0.993 2.526 1.00 93.50 190 LEU A N 1
ATOM 1523 C CA . LEU A 1 190 ? 5.574 2.038 3.040 1.00 93.50 190 LEU A CA 1
ATOM 1524 C C . LEU A 1 190 ? 5.324 1.794 4.522 1.00 93.50 190 LEU A C 1
ATOM 1526 O O . LEU A 1 190 ? 4.759 0.766 4.888 1.00 93.50 190 LEU A O 1
ATOM 1530 N N . GLN A 1 191 ? 5.692 2.764 5.350 1.00 91.38 191 GLN A N 1
ATOM 1531 C CA . GLN A 1 191 ? 5.577 2.669 6.802 1.00 91.38 191 GLN A CA 1
ATOM 1532 C C . GLN A 1 191 ? 4.735 3.811 7.350 1.00 91.38 191 GLN A C 1
ATOM 1534 O O . GLN A 1 191 ? 4.881 4.958 6.917 1.00 91.38 191 GLN A O 1
ATOM 1539 N N . HIS A 1 192 ? 3.878 3.504 8.320 1.00 87.19 192 HIS A N 1
ATOM 1540 C CA . HIS A 1 192 ? 3.173 4.517 9.094 1.00 87.19 192 HIS A CA 1
ATOM 1541 C C . HIS A 1 192 ? 4.103 5.075 10.177 1.00 87.19 192 HIS A C 1
ATOM 1543 O O . HIS A 1 192 ? 4.666 4.322 10.968 1.00 87.19 192 HIS A O 1
ATOM 1549 N N . ILE A 1 193 ? 4.290 6.393 10.200 1.00 85.81 193 ILE A N 1
ATOM 1550 C CA . ILE A 1 193 ? 5.233 7.071 11.100 1.00 85.81 193 ILE A CA 1
ATOM 1551 C C . ILE A 1 193 ? 4.509 7.650 12.319 1.00 85.81 193 IL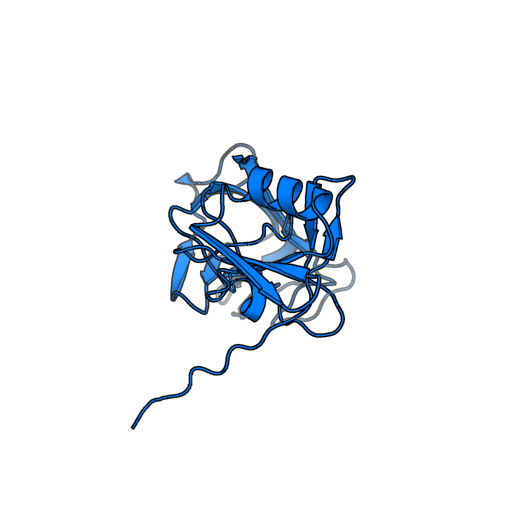E A C 1
ATOM 1553 O O . ILE A 1 193 ? 5.077 7.669 13.413 1.00 85.81 193 ILE A O 1
ATOM 1557 N N . LYS A 1 194 ? 3.293 8.182 12.132 1.00 66.56 194 LYS A N 1
ATOM 1558 C CA . LYS A 1 194 ? 2.561 8.911 13.173 1.00 66.56 194 LYS A CA 1
ATOM 1559 C C . LYS A 1 194 ? 1.076 9.037 12.873 1.00 66.56 194 LYS A C 1
ATOM 1561 O O . LYS A 1 194 ? 0.758 9.495 11.753 1.00 66.56 194 LYS A O 1
#

Secondary structure (DSSP, 8-state):
-----------EEEETTTTEEEE-TTT--HHHHSSS--EEE-SSHHHHHHHHHHH---SEEEEETTEEEEE-SS--------EEEETTTSB-SS-EETTTEEE-TT--EEEEE---EEE-SEEEEEEEEEEES-EEEEEEETTT--EEE--GGGEETTEEEEEESS-EEEEEEEEEEPTT--EEEEEEEEEE--

Sequence (194 aa):
MSVEKKFNIAPVNIDIENKKVLPSFWLTKISYFNNGNNFFIVDNDQQKKVIEELYGKPELTYMVWDSPILVYSHSINIYDGDIEGSANVVKSDFKVGDNNQICNAGVQGMVAYGPYKTLGRGWYSLKINAHGDQYEALIFSYITGKKIKMSENKYKNGSYIFEINEDMPSAEIQLFAQKDSNVCFESYSLQHIK

Radius of gyration: 19.51 Å; chains: 1; bounding box: 57×36×52 Å

Foldseek 3Di:
DDDPDDDDDDAWDQDLVVLAIARDPPDDDQLSLQPQDFKHWAQDPSSVVSCCVVPNAAPDWDDDDNIIIGGHPGTDFGCNFKDKDFLVRFDWPAHQDPVSKFKCQLPWTWSGKDDFHKDAWAKKWKAWDKDWFDKWKWKAAPVVRDIGTFDPVQDDPRTRIDTDHGIRGRIMITIIDDGRTIMMGGMMIMHGDD

pLDDT: mean 77.89, std 17.34, range [31.23, 96.0]

Organism: Salmonella enterica I (NCBI:txid59201)